Protein 5VAC (pdb70)

Secondary structure (DSSP, 8-state):
--B-----SSHHHHHHHHHHHHHHHHHTT-EE-SS-B-BTTTB-GGG--GGGBTT--PBPPHHHHHHHHHHHHHHHHT---SEEEEEETTTEEEEEESS-B-TTBEEEE--SEEEEGGG-TT---S-EEEEE-BSSGGG-EEEETTSEE-GGGG-EE--TTSTTGGGG--EEEEEEEETTEEEEEEEESS-B-TTPBPEE-TBSS---S--TT--/--EEB--SSS--

CATH classification: 2.170.270.10

Nearest PDB structures (foldseek):
  5vac-assembly1_A  TM=1.005E+00  e=1.574E-49  Ricinus communis
  5vbc-assembly2_B  TM=1.003E+00  e=9.661E-48  Ricinus communis
  5va6-assembly2_B  TM=1.002E+00  e=3.364E-47  Ricinus communis
  5vah-assembly1_A  TM=1.003E+00  e=1.040E-45  Ricinus communis
  6bp4-assembly2_A  TM=6.707E-01  e=9.337E-09  Schizosaccharomyces pombe 972h-

Organism: Ricinus communis (NCBI:txid3988)

Foldseek 3Di:
DEDAADFDPDLVQLVQQVVQFVVVCVVLQAAEDQAADEDPVFAHQVLFFQVQAVPGFAADDPVVVVSVVVNVVCVVVRRAHQKHFDQDPQQGTFIFGQAKGAANYWHGWWYAYKGQPVVCVPPPDQQKAWFGCGPPSRSGMIHDRSHYTGDVSRHAEFQPPDPCGVVLAFKEWGWHQDPRGITITIGGRHIHHHPRTHYYHRPPDHPPHHRNSPD/DDDDDDDPDDDD

B-factor: mean 39.79, std 12.06, range [19.92, 154.3]

Sequence (227 aa):
RLLPFVSSEDPAQRLKQMGTLASALTELQMEFSDDLTYSSGMAPRSANQARFEEGGMQVLTKEDIETLEQCRAMCKRGDCPPLLVVFDSREGFTVEADGQIKDMTFIAEYTGDVDYIRNREHDDCCDSMMMTLLLAKDPSSSLVICPDKRGNIARFISGINNHTLDGKKKQNCKCVRYSVNGECRVFLVATRDIAKGERLYYDYNGYEHEYPTQHFVAARKSAPATGGV

Structure (mmCIF, N/CA/C/O backbone):
data_5VAC
#
_entry.id   5VAC
#
_cell.length_a   74.548
_cell.length_b   81.353
_cell.length_c   88.503
_cell.angle_alpha   90.00
_cell.angle_beta   90.00
_cell.angle_gamma   90.00
#
_symmetry.space_group_name_H-M   'I 2 2 2'
#
loop_
_entity.id
_entity.type
_entity.pdbx_description
1 polymer 'Probable Histone-lysine N-methyltransferase ATXR5'
2 polymer 'Histone H3.2'
3 non-polymer S-ADENOSYL-L-HOMOCYSTEINE
4 non-polymer 'DIMETHYL SULFOXIDE'
5 water water
#
loop_
_atom_site.group_PDB
_atom_site.id
_atom_site.type_symbol
_atom_site.label_atom_id
_atom_site.label_alt_id
_atom_site.label_comp_id
_atom_site.label_asym_id
_atom_site.label_entity_id
_atom_site.label_seq_id
_atom_site.pdbx_PDB_ins_code
_atom_site.Cartn_x
_atom_site.Cartn_y
_atom_site.Cartn_z
_atom_site.occupancy
_atom_site.B_iso_or_equiv
_atom_site.auth_seq_id
_atom_site.auth_comp_id
_atom_site.auth_asym_id
_atom_site.auth_atom_id
_atom_site.pdbx_PDB_model_num
ATOM 1 N N . ARG A 1 15 ? -5.563 -9.218 -11.971 1.00 64.88 160 ARG A N 1
ATOM 2 C CA . ARG A 1 15 ? -6.676 -8.627 -11.236 1.00 65.98 160 ARG A CA 1
ATOM 3 C C . ARG A 1 15 ? -7.945 -8.568 -12.085 1.00 58.60 160 ARG A C 1
ATOM 4 O O . ARG A 1 15 ? -7.879 -8.296 -13.281 1.00 61.16 160 ARG A O 1
ATOM 12 N N . LEU A 1 16 ? -9.096 -8.820 -11.465 1.00 51.05 161 LEU A N 1
ATOM 13 C CA . LEU A 1 16 ? -10.378 -8.708 -12.160 1.00 41.90 161 LEU A CA 1
ATOM 14 C C . LEU A 1 16 ? -10.557 -7.332 -12.777 1.00 40.06 161 LEU A C 1
ATOM 15 O O . LEU A 1 16 ? -10.288 -6.315 -12.129 1.00 33.21 161 LEU A O 1
ATOM 20 N N . LEU A 1 17 ? -11.048 -7.304 -14.012 1.00 32.71 162 LEU A N 1
ATOM 21 C CA . LEU A 1 17 ? -11.422 -6.053 -14.659 1.00 31.71 162 LEU A CA 1
ATOM 22 C C . LEU A 1 17 ? -12.936 -5.992 -14.830 1.00 35.62 162 LEU A C 1
ATO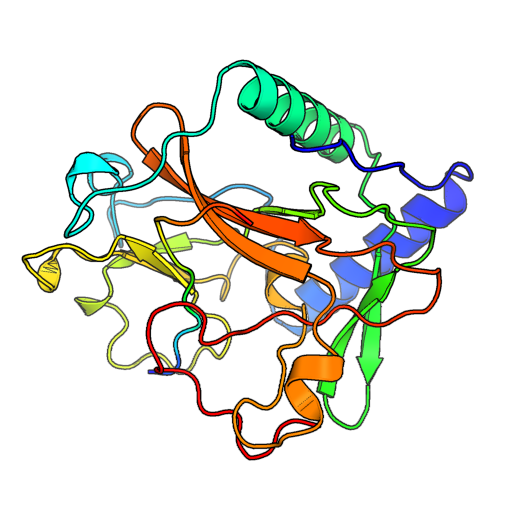M 23 O O . LEU A 1 17 ? -13.577 -6.999 -15.142 1.00 36.64 162 LEU A O 1
ATOM 28 N N . PRO A 1 18 ? -13.519 -4.806 -14.648 1.00 31.83 163 PRO A N 1
ATOM 29 C CA . PRO A 1 18 ? -14.962 -4.704 -14.876 1.00 32.92 163 PRO A CA 1
ATOM 30 C C . PRO A 1 18 ? -15.238 -4.767 -16.376 1.00 33.34 163 PRO A C 1
ATOM 31 O O . PRO A 1 18 ? -14.376 -4.396 -17.178 1.00 33.43 163 PRO A O 1
ATOM 35 N N . PHE A 1 19 ? -16.415 -5.250 -16.755 1.00 29.96 164 PHE A N 1
ATOM 36 C CA . PHE A 1 19 ? -16.771 -5.318 -18.168 1.00 28.09 164 PHE A CA 1
ATOM 37 C C . PHE A 1 19 ? -17.141 -3.922 -18.685 1.00 33.35 164 PHE A C 1
ATOM 38 O O . PHE A 1 19 ? -17.429 -3.026 -17.905 1.00 27.57 164 PHE A O 1
ATOM 46 N N . VAL A 1 20 ? -17.121 -3.749 -20.002 1.00 36.38 165 VAL A N 1
ATOM 47 C CA . VAL A 1 20 ? -17.514 -2.482 -20.629 1.00 31.89 165 VAL A CA 1
ATOM 48 C C . VAL A 1 20 ? -18.825 -2.701 -21.377 1.00 36.57 165 VAL A C 1
ATOM 49 O O . VAL A 1 20 ? -18.870 -3.419 -22.388 1.00 33.76 165 VAL A O 1
ATOM 53 N N . SER A 1 21 ? -19.901 -2.126 -20.856 1.00 26.90 166 SER A N 1
ATOM 54 C CA . SER A 1 21 ? -21.222 -2.294 -21.457 1.00 29.67 166 SER A CA 1
ATOM 55 C C . SER A 1 21 ? -21.275 -1.567 -22.793 1.00 36.57 166 SER A C 1
ATOM 56 O O . SER A 1 21 ? -20.569 -0.592 -22.997 1.00 34.45 166 SER A O 1
ATOM 59 N N . SER A 1 22 ? -22.123 -2.033 -23.697 1.00 36.64 167 SER A N 1
ATOM 60 C CA . SER A 1 22 ? -22.266 -1.386 -24.992 1.00 30.60 167 SER A CA 1
ATOM 61 C C . SER A 1 22 ? -22.748 0.043 -24.782 1.00 30.62 167 SER A C 1
ATOM 62 O O . SER A 1 22 ? -23.561 0.301 -23.893 1.00 27.04 167 SER A O 1
ATOM 65 N N . GLU A 1 23 ? -22.244 0.967 -25.594 1.00 34.00 168 GLU A N 1
ATOM 66 C CA . GLU A 1 23 ? -22.538 2.387 -25.410 1.00 37.40 168 GLU A CA 1
ATOM 67 C C . GLU A 1 23 ? -23.951 2.786 -25.846 1.00 36.99 168 GLU A C 1
ATOM 68 O O . GLU A 1 23 ? -24.589 3.631 -25.224 1.00 37.26 168 GLU A O 1
ATOM 74 N N . ASP A 1 24 ? -24.435 2.190 -26.925 1.00 33.62 169 ASP A N 1
ATOM 75 C CA . ASP A 1 24 ? -25.786 2.463 -27.394 1.00 33.69 169 ASP A CA 1
ATOM 76 C C . ASP A 1 24 ? -26.810 1.772 -26.479 1.00 33.90 169 ASP A C 1
ATOM 77 O O . ASP A 1 24 ? -26.785 0.549 -26.328 1.00 36.18 169 ASP A O 1
ATOM 82 N N . PRO A 1 25 ? -27.713 2.543 -25.855 1.00 35.68 170 PRO A N 1
ATOM 83 C CA . PRO A 1 25 ? -28.690 1.897 -24.959 1.00 35.89 170 PRO A CA 1
ATOM 84 C C . PRO A 1 25 ? -29.603 0.906 -25.676 1.00 37.52 170 PRO A C 1
ATOM 85 O O . PRO A 1 25 ? -30.047 -0.061 -25.063 1.00 40.28 170 PRO A O 1
ATOM 89 N N . ALA A 1 26 ? -29.884 1.145 -26.953 1.00 42.23 171 ALA A N 1
ATOM 90 C CA . ALA A 1 26 ? -30.697 0.222 -27.745 1.00 36.32 171 ALA A CA 1
ATOM 91 C C . ALA A 1 26 ? -30.041 -1.150 -27.833 1.00 42.59 171 ALA A C 1
ATOM 92 O O . ALA A 1 26 ? -30.719 -2.174 -27.898 1.00 42.32 171 ALA A O 1
ATOM 94 N N . GLN A 1 27 ? -28.715 -1.163 -27.851 1.00 33.78 172 GLN A N 1
ATOM 95 C CA . GLN A 1 27 ? -27.976 -2.412 -27.977 1.00 34.02 172 GLN A CA 1
ATOM 96 C C . GLN A 1 27 ? -28.048 -3.203 -26.666 1.00 35.57 172 GLN A C 1
ATOM 97 O O . GLN A 1 27 ? -28.236 -4.410 -26.674 1.00 36.35 172 GLN A O 1
ATOM 103 N N . ARG A 1 28 ? -27.904 -2.517 -25.540 1.00 29.57 173 ARG A N 1
ATOM 104 C CA . ARG A 1 28 ? -28.095 -3.157 -24.236 1.00 32.64 173 ARG A CA 1
ATOM 105 C C . ARG A 1 28 ? -29.508 -3.730 -24.108 1.00 35.50 173 ARG A C 1
ATOM 106 O O . ARG A 1 28 ? -29.701 -4.834 -23.595 1.00 33.90 173 ARG A O 1
ATOM 114 N N . LEU A 1 29 ? -30.498 -2.977 -24.578 1.00 35.78 174 LEU A N 1
ATOM 115 C CA . LEU A 1 29 ? -31.889 -3.444 -24.593 1.00 33.19 174 LEU A CA 1
ATOM 116 C C . LEU A 1 29 ? -32.025 -4.748 -25.372 1.00 35.27 174 LEU A C 1
ATOM 117 O O . LEU A 1 29 ? -32.610 -5.723 -24.886 1.00 37.63 174 LEU A O 1
ATOM 122 N N . LYS A 1 30 ? -31.491 -4.751 -26.585 1.00 33.26 175 LYS A N 1
ATOM 123 C CA . LYS A 1 30 ? -31.492 -5.944 -27.414 1.00 40.47 175 LYS A CA 1
ATOM 124 C C . LYS A 1 30 ? -30.876 -7.134 -26.671 1.00 41.60 175 LYS A C 1
ATOM 125 O O . LYS A 1 30 ? -31.457 -8.223 -26.642 1.00 36.56 175 LYS A O 1
ATOM 131 N N . GLN A 1 31 ? -29.709 -6.911 -26.065 1.00 37.32 176 GLN A N 1
ATOM 132 C CA . GLN A 1 31 ? -28.977 -7.967 -25.378 1.00 37.90 176 GLN A CA 1
ATOM 133 C C . GLN A 1 31 ? -29.809 -8.586 -24.268 1.00 39.07 176 GLN A C 1
ATOM 134 O O . GLN A 1 31 ? -29.956 -9.813 -24.192 1.00 33.77 176 GLN A O 1
ATOM 140 N N . MET A 1 32 ? -30.371 -7.734 -23.418 1.00 38.61 177 MET A N 1
ATOM 141 C CA . MET A 1 32 ? -31.208 -8.202 -22.31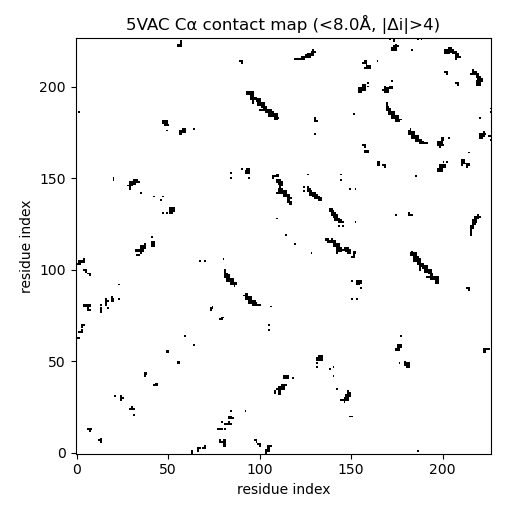7 1.00 36.55 177 MET A CA 1
ATOM 142 C C . MET A 1 32 ? -32.465 -8.907 -22.819 1.00 35.86 177 MET A C 1
ATOM 143 O O . MET A 1 32 ? -32.926 -9.875 -22.215 1.00 39.31 177 MET A O 1
ATOM 148 N N . GLY A 1 33 ? -33.004 -8.434 -23.935 1.00 34.62 178 GLY A N 1
ATOM 149 C CA . GLY A 1 33 ? -34.108 -9.109 -24.594 1.00 33.85 178 GLY A CA 1
ATOM 150 C C . GLY A 1 33 ? -33.797 -10.546 -25.007 1.00 34.42 178 GLY A C 1
ATOM 151 O O . GLY A 1 33 ? -34.618 -11.438 -24.821 1.00 36.25 178 GLY A O 1
ATOM 152 N N . THR A 1 34 ? -32.617 -10.784 -25.570 1.00 36.26 179 THR A N 1
ATOM 153 C CA . THR A 1 34 ? -32.248 -12.142 -25.949 1.00 30.94 179 THR A CA 1
ATOM 154 C C . THR A 1 34 ? -32.153 -13.065 -24.732 1.00 38.06 179 THR A C 1
ATOM 155 O O . THR A 1 34 ? -32.428 -14.274 -24.829 1.00 37.04 179 THR A O 1
ATOM 159 N N . LEU A 1 35 ? -31.775 -12.502 -23.587 1.00 30.90 180 LEU A N 1
ATOM 160 C CA . LEU A 1 35 ? -31.669 -13.302 -22.371 1.00 32.51 180 LEU A CA 1
ATOM 161 C C . LEU A 1 35 ? -33.054 -13.604 -21.817 1.00 42.45 180 LEU A C 1
ATOM 162 O O . LEU A 1 35 ? -33.350 -14.741 -21.414 1.00 39.58 180 LEU A O 1
ATOM 167 N N . ALA A 1 36 ? -33.901 -12.580 -21.801 1.00 39.42 181 ALA A N 1
ATOM 168 C CA . ALA A 1 36 ? -35.269 -12.723 -21.316 1.00 35.10 181 ALA A CA 1
ATOM 169 C C . ALA A 1 36 ? -36.040 -13.800 -22.097 1.00 37.91 181 ALA A C 1
ATOM 170 O O . ALA A 1 36 ? -36.824 -14.555 -21.520 1.00 36.96 181 ALA A O 1
ATOM 172 N N . SER A 1 37 ? -35.813 -13.869 -23.407 1.00 37.42 182 SER A N 1
ATOM 173 C CA . SER A 1 37 ? -36.524 -14.829 -24.241 1.00 45.72 182 SER A CA 1
ATOM 174 C C . SER A 1 37 ? -36.006 -16.255 -24.042 1.00 46.10 182 SER A C 1
ATOM 175 O O . SER A 1 37 ? -36.773 -17.212 -24.119 1.00 45.88 182 SER A O 1
ATOM 178 N N . ALA A 1 38 ? -34.705 -16.395 -23.796 1.00 37.52 183 ALA A N 1
ATOM 179 C CA . ALA A 1 38 ? -34.124 -17.702 -23.534 1.00 36.53 183 ALA A CA 1
ATOM 180 C C . ALA A 1 38 ? -34.593 -18.226 -22.181 1.00 38.19 183 ALA A C 1
ATOM 181 O O . ALA A 1 38 ? -34.946 -19.395 -22.045 1.00 40.21 183 ALA A O 1
ATOM 183 N N . LEU A 1 39 ? -34.598 -17.358 -21.175 1.00 36.36 184 LEU A N 1
ATOM 184 C CA . LEU A 1 39 ? -35.111 -17.739 -19.866 1.00 32.46 184 LEU A CA 1
ATOM 185 C C . LEU A 1 39 ? -36.548 -18.217 -19.999 1.00 39.59 184 LEU A C 1
ATOM 186 O O . LEU A 1 39 ? -36.927 -19.265 -19.474 1.00 41.89 184 LEU A O 1
ATOM 191 N N . THR A 1 40 ? -37.351 -17.427 -20.695 1.00 42.00 185 THR A N 1
ATOM 192 C CA . THR A 1 40 ? -38.748 -17.762 -20.941 1.00 43.14 185 THR A CA 1
ATOM 193 C C . THR A 1 40 ? -38.893 -19.144 -21.574 1.00 44.67 185 THR A C 1
ATOM 194 O O . THR A 1 40 ? -39.710 -19.954 -21.136 1.00 43.56 185 THR A O 1
ATOM 198 N N . GLU A 1 41 ? -38.086 -19.410 -22.596 1.00 44.94 186 GLU A N 1
ATOM 199 C CA . GLU A 1 41 ? -38.104 -20.703 -23.270 1.00 44.09 186 GLU A CA 1
ATOM 200 C C . GLU A 1 41 ? -37.798 -21.868 -22.317 1.00 50.48 186 GLU A C 1
ATOM 201 O O . GLU A 1 41 ? -38.303 -22.971 -22.504 1.00 52.10 186 GLU A O 1
ATOM 207 N N . LEU A 1 42 ? -36.975 -21.624 -21.301 1.00 41.05 187 LEU A N 1
ATOM 208 C CA . LEU A 1 42 ? -36.614 -22.679 -20.355 1.00 39.91 187 LEU A CA 1
ATOM 209 C C . LEU A 1 42 ? -37.467 -22.657 -19.085 1.00 41.84 187 LEU A C 1
ATOM 210 O O . LEU A 1 42 ? -37.145 -23.334 -18.108 1.00 48.17 187 LEU A O 1
ATOM 215 N N . GLN A 1 43 ? -38.542 -21.877 -19.095 1.00 40.22 188 GLN A N 1
ATOM 216 C CA . GLN A 1 43 ? -39.428 -21.766 -17.933 1.00 47.53 188 GLN A CA 1
ATOM 217 C C . GLN A 1 43 ? -38.726 -21.233 -16.678 1.00 42.24 188 GLN A C 1
ATOM 218 O O . GLN A 1 43 ? -39.047 -21.653 -15.563 1.00 42.04 188 GLN A O 1
ATOM 224 N N . MET A 1 44 ? -37.781 -20.310 -16.853 1.00 39.45 189 MET A N 1
ATOM 225 C CA . MET A 1 44 ? -37.024 -19.754 -15.728 1.00 37.66 189 MET A CA 1
ATOM 226 C C . MET A 1 44 ? -37.360 -18.286 -15.460 1.00 40.17 189 MET A C 1
ATOM 227 O O . MET A 1 44 ? -37.785 -17.563 -16.357 1.00 35.74 189 MET A O 1
ATOM 232 N N . GLU A 1 45 ? -37.143 -17.855 -14.221 1.00 36.01 190 GLU A N 1
ATOM 233 C CA . GLU A 1 45 ? -37.156 -16.439 -13.876 1.00 40.74 190 GLU A CA 1
ATOM 234 C C . GLU A 1 45 ? -35.719 -15.962 -13.833 1.00 40.26 190 GLU A C 1
ATOM 235 O O . GLU A 1 45 ? -34.806 -16.760 -13.617 1.00 32.63 190 GLU A O 1
ATOM 241 N N . PHE A 1 46 ? -35.522 -14.662 -14.032 1.00 38.09 191 PHE A N 1
ATOM 242 C CA . PHE A 1 46 ? -34.196 -14.061 -13.950 1.00 38.45 191 PHE A CA 1
ATOM 243 C C . PHE A 1 46 ? -33.769 -13.912 -12.504 1.00 40.62 191 PHE A C 1
ATOM 244 O O . PHE A 1 46 ? -34.539 -13.443 -11.673 1.00 37.94 191 PHE A O 1
ATOM 252 N N . SER A 1 47 ? -32.533 -14.299 -12.209 1.00 35.53 192 SER A N 1
ATOM 253 C CA . SER A 1 47 ? -31.986 -14.154 -10.866 1.00 35.13 192 SER A CA 1
ATOM 254 C C . SER A 1 47 ? -30.474 -13.939 -10.934 1.00 35.83 192 SER A C 1
ATOM 255 O O . SER A 1 47 ? -29.750 -14.802 -11.416 1.00 35.68 192 SER A O 1
ATOM 258 N N . ASP A 1 48 ? -29.996 -12.793 -10.451 1.00 28.36 193 ASP A N 1
ATOM 259 C CA . ASP A 1 48 ? -28.578 -12.470 -10.554 1.00 39.68 193 ASP A CA 1
ATOM 260 C C . ASP A 1 48 ? -27.886 -12.684 -9.205 1.00 34.48 193 ASP A C 1
ATOM 261 O O . ASP A 1 48 ? -26.839 -12.107 -8.943 1.00 39.03 193 ASP A O 1
ATOM 266 N N . ASP A 1 49 ? -28.467 -13.530 -8.359 1.00 32.09 194 ASP A N 1
ATOM 267 C CA . ASP A 1 49 ? -27.823 -13.915 -7.103 1.00 30.92 194 ASP A CA 1
ATOM 268 C C . ASP A 1 49 ? -28.088 -15.376 -6.764 1.00 30.50 194 ASP A C 1
ATOM 269 O O . ASP A 1 49 ? -29.060 -15.960 -7.237 1.00 30.25 194 ASP A O 1
ATOM 274 N N . LEU A 1 50 ? -27.215 -15.961 -5.946 1.00 27.52 195 LEU A N 1
ATOM 275 C CA . LEU A 1 50 ? -27.471 -17.286 -5.395 1.00 31.41 195 LEU A CA 1
ATOM 276 C C . LEU A 1 50 ? -28.683 -17.158 -4.495 1.00 34.72 195 LEU A C 1
ATOM 277 O O . LEU A 1 50 ? -28.800 -16.180 -3.768 1.00 32.70 195 LEU A O 1
ATOM 282 N N . THR A 1 51 ? -29.590 -18.125 -4.543 1.00 32.83 196 THR A N 1
ATOM 283 C CA . THR A 1 51 ? -30.765 -18.080 -3.678 1.00 39.53 196 THR A CA 1
ATOM 284 C C . THR A 1 51 ? -30.824 -19.304 -2.769 1.00 39.62 196 THR A C 1
ATOM 285 O O . THR A 1 51 ? -30.426 -20.403 -3.163 1.00 33.05 196 THR A O 1
ATOM 289 N N . TYR A 1 52 ? -31.324 -19.113 -1.550 1.00 37.00 197 TYR A N 1
ATOM 290 C CA . TYR A 1 52 ? -31.351 -20.201 -0.571 1.00 37.05 197 TYR A CA 1
ATOM 291 C C . TYR A 1 52 ? -32.766 -20.475 -0.066 1.00 37.77 197 TYR A C 1
ATOM 292 O O . TYR A 1 52 ? -33.642 -19.617 -0.163 1.00 46.17 197 TYR A O 1
ATOM 301 N N . SER A 1 53 ? -32.973 -21.667 0.482 1.00 39.60 198 SER A N 1
ATOM 302 C CA . SER A 1 53 ? -34.230 -22.024 1.136 1.00 52.89 198 SER A CA 1
ATOM 303 C C . SER A 1 53 ? -34.085 -23.206 2.083 1.00 58.90 198 SER A C 1
ATOM 304 O O . SER A 1 53 ? -33.255 -24.094 1.863 1.00 56.53 198 SER A O 1
ATOM 307 N N . SER A 1 54 ? -34.918 -23.220 3.125 1.00 59.02 199 SER A N 1
ATOM 308 C CA . SER A 1 54 ? -34.926 -24.304 4.107 1.00 57.04 199 SER A CA 1
ATOM 309 C C . SER A 1 54 ? -35.310 -25.645 3.487 1.00 54.13 199 SER A C 1
ATOM 310 O O . SER A 1 54 ? -34.947 -26.701 4.010 1.00 53.94 199 SER A O 1
ATOM 312 N N . GLY A 1 55 ? -36.051 -25.609 2.383 1.00 47.09 200 GLY A N 1
ATOM 313 C CA . GLY A 1 55 ? -36.446 -26.838 1.711 1.00 47.97 200 GLY A CA 1
ATOM 314 C C . GLY A 1 55 ? -35.279 -27.459 0.959 1.00 48.16 200 GLY A C 1
ATOM 315 O O . GLY A 1 55 ? -35.330 -28.614 0.539 1.00 53.39 200 GLY A O 1
ATOM 316 N N . MET A 1 56 ? -34.222 -26.674 0.785 1.00 40.90 201 MET A N 1
ATOM 317 C CA . MET A 1 56 ? -33.020 -27.134 0.102 1.00 42.29 201 MET A CA 1
ATOM 318 C C . MET A 1 56 ? -31.641 -27.093 0.744 1.00 39.33 201 MET A C 1
ATOM 319 O O . MET A 1 56 ? -31.061 -28.134 1.052 1.00 50.74 201 MET A O 1
ATOM 324 N N . ALA A 1 57 ? -31.116 -25.890 0.944 1.00 37.66 202 ALA A N 1
ATOM 325 C CA . ALA A 1 57 ? -29.819 -25.736 1.583 1.00 39.82 202 ALA A CA 1
ATOM 326 C C . ALA A 1 57 ? -29.928 -24.314 2.100 1.00 41.28 202 ALA A C 1
ATOM 327 O O . ALA A 1 57 ? -30.169 -23.389 1.328 1.00 40.79 202 ALA A O 1
ATOM 329 N N . PRO A 1 58 ? -29.759 -24.140 3.416 1.00 47.04 203 PRO A N 1
ATOM 330 C CA . PRO A 1 58 ? -29.749 -22.813 4.035 1.00 52.23 203 PRO A CA 1
ATOM 331 C C . PRO A 1 58 ? -28.441 -22.099 3.716 1.00 51.23 203 PRO A C 1
ATOM 332 O O . PRO A 1 58 ? -27.450 -22.757 3.374 1.00 43.35 203 PRO A O 1
ATOM 336 N N . ARG A 1 59 ? -28.435 -20.775 3.830 1.00 45.81 204 ARG A N 1
ATOM 337 C CA . ARG A 1 59 ? -27.251 -19.998 3.488 1.00 41.33 204 ARG A CA 1
ATOM 338 C C . ARG A 1 59 ? -26.095 -20.397 4.395 1.00 44.81 204 ARG A C 1
ATOM 339 O O . ARG A 1 59 ? -24.925 -20.290 4.020 1.00 36.51 204 ARG A O 1
ATOM 347 N N . SER A 1 60 ? -26.434 -20.884 5.584 1.00 42.43 205 SER A N 1
ATOM 348 C CA . SER A 1 60 ? -25.427 -21.209 6.587 1.00 45.65 205 SER A CA 1
ATOM 349 C C . SER A 1 60 ? -24.585 -22.412 6.175 1.00 49.74 205 SER A C 1
ATOM 350 O O . SER A 1 60 ? -23.460 -22.579 6.647 1.00 49.80 205 SER A O 1
ATOM 353 N N . ALA A 1 61 ? -25.129 -23.247 5.295 1.00 47.14 206 ALA A N 1
ATOM 354 C CA . ALA A 1 61 ? -24.379 -24.374 4.758 1.00 37.29 206 ALA A CA 1
ATOM 355 C C . ALA A 1 61 ? -23.263 -23.916 3.810 1.00 36.67 206 ALA A C 1
ATOM 356 O O . ALA A 1 61 ? -22.284 -24.640 3.595 1.00 40.27 206 ALA A O 1
ATOM 358 N N . ASN A 1 62 ? -23.411 -22.730 3.223 1.00 37.16 207 ASN A N 1
ATOM 359 C CA . ASN A 1 62 ? -22.395 -22.223 2.289 1.00 36.47 207 ASN A CA 1
ATOM 360 C C . ASN A 1 62 ? -21.234 -21.540 3.015 1.00 39.16 207 ASN A C 1
ATOM 361 O O . ASN A 1 62 ? -21.193 -20.308 3.122 1.00 37.70 207 ASN A O 1
ATOM 366 N N . GLN A 1 63 ? -20.302 -22.346 3.528 1.00 31.98 208 GLN A N 1
ATOM 367 C CA . GLN A 1 63 ? -19.125 -21.815 4.215 1.00 32.26 208 GLN A CA 1
ATOM 368 C C . GLN A 1 63 ? -17.861 -22.331 3.560 1.00 28.64 208 GLN A C 1
ATOM 369 O O . GLN A 1 63 ? -17.598 -23.530 3.553 1.00 36.46 208 GLN A O 1
ATOM 375 N N . ALA A 1 64 ? -17.077 -21.425 3.003 1.00 31.44 209 ALA A N 1
ATOM 376 C CA . ALA A 1 64 ? -15.901 -21.824 2.235 1.00 35.84 209 ALA A CA 1
ATOM 377 C C . ALA A 1 64 ? -14.913 -22.668 3.041 1.00 35.11 209 ALA A C 1
ATOM 378 O O . ALA A 1 64 ? -14.183 -23.472 2.471 1.00 33.71 209 ALA A O 1
ATOM 380 N N . ARG A 1 65 ? -14.894 -22.492 4.361 1.00 39.28 210 ARG A N 1
ATOM 381 C CA . ARG A 1 65 ? -14.005 -23.277 5.227 1.00 38.74 210 ARG A CA 1
ATOM 382 C C . ARG A 1 65 ? -14.313 -24.773 5.196 1.00 40.28 210 ARG A C 1
ATOM 383 O O . ARG A 1 65 ? -13.519 -25.599 5.656 1.00 39.64 210 ARG A O 1
ATOM 391 N N . PHE A 1 66 ? -15.472 -25.124 4.656 1.00 31.34 211 PHE A N 1
ATOM 392 C CA . PHE A 1 66 ? -15.830 -26.522 4.476 1.00 27.04 211 PHE A CA 1
ATOM 393 C C . PHE A 1 66 ? -15.211 -27.147 3.204 1.00 29.65 211 PHE A C 1
ATOM 394 O O . PHE A 1 66 ? -15.265 -28.362 3.022 1.00 33.65 211 PHE A O 1
ATOM 402 N N . GLU A 1 67 ? -14.636 -26.335 2.318 1.00 32.28 212 GLU A N 1
ATOM 403 C CA . GLU A 1 67 ? -14.079 -26.873 1.065 1.00 33.52 212 GLU A CA 1
ATOM 404 C C . GLU A 1 67 ? -12.862 -27.765 1.329 1.00 43.77 212 GLU A C 1
ATOM 405 O O . GLU A 1 67 ? -11.864 -27.303 1.893 1.00 40.73 212 GLU A O 1
ATOM 411 N N . GLU A 1 68 ? -12.929 -29.027 0.902 1.00 35.69 213 GLU A N 1
ATOM 412 C CA . GLU A 1 68 ? -11.806 -29.949 1.097 1.00 41.04 213 GLU A CA 1
ATOM 413 C C . GLU A 1 68 ? -10.532 -29.398 0.460 1.00 39.72 213 GLU A C 1
ATOM 414 O O . GLU A 1 68 ? -10.485 -29.149 -0.743 1.00 44.28 213 GLU A O 1
ATOM 416 N N . GLY A 1 69 ? -9.499 -29.201 1.266 1.00 41.14 214 GLY A N 1
ATOM 417 C CA . GLY A 1 69 ? -8.253 -28.656 0.753 1.00 48.05 214 GLY A CA 1
ATOM 418 C C . GLY A 1 69 ? -8.238 -27.140 0.583 1.00 56.27 214 GLY A C 1
ATOM 419 O O . GLY A 1 69 ? -7.319 -26.591 -0.034 1.00 54.34 214 GLY A O 1
ATOM 420 N N . GLY A 1 70 ? -9.251 -26.462 1.122 1.00 47.95 215 GLY A N 1
ATOM 421 C CA . GLY A 1 70 ? -9.269 -25.005 1.150 1.00 42.25 215 GLY A CA 1
ATOM 422 C C . GLY A 1 70 ? -9.741 -24.323 -0.128 1.00 40.59 215 GLY A C 1
ATOM 423 O O . GLY A 1 70 ? -9.819 -24.938 -1.199 1.00 41.21 215 GLY A O 1
ATOM 424 N N . MET A 1 71 ? -10.064 -23.040 -0.012 1.00 41.25 216 MET A N 1
ATOM 425 C CA . MET A 1 71 ? -10.527 -22.271 -1.157 1.00 34.12 216 MET A CA 1
ATOM 426 C C . MET A 1 71 ? -9.863 -20.900 -1.183 1.00 40.40 216 MET A C 1
ATOM 427 O O . MET A 1 71 ? -9.792 -20.213 -0.163 1.00 39.35 216 MET A O 1
ATOM 432 N N . GLN A 1 72 ? -9.362 -20.517 -2.354 1.00 39.36 217 GLN A N 1
ATOM 433 C CA . GLN A 1 72 ? -8.772 -19.197 -2.557 1.00 35.93 217 GLN A CA 1
ATOM 434 C C . GLN A 1 72 ? -9.737 -18.070 -2.172 1.00 32.12 217 GLN A C 1
ATOM 435 O O . GLN A 1 72 ? -10.937 -18.143 -2.433 1.00 30.85 217 GLN A O 1
ATOM 441 N N . VAL A 1 73 ? -9.193 -17.030 -1.554 1.00 31.47 218 VAL A N 1
ATOM 442 C CA . VAL A 1 73 ? -9.984 -15.905 -1.064 1.00 40.13 218 VAL A CA 1
ATOM 443 C C . VAL A 1 73 ? -9.955 -14.703 -2.022 1.00 42.52 218 VAL A C 1
ATOM 444 O O . VAL A 1 73 ? -8.884 -14.275 -2.460 1.00 35.57 218 VAL A O 1
ATOM 448 N N . LEU A 1 74 ? -11.131 -14.167 -2.357 1.00 38.24 219 LEU A N 1
ATOM 449 C CA . LEU A 1 74 ? -11.205 -12.973 -3.202 1.00 38.28 219 LEU A CA 1
ATOM 450 C C . LEU A 1 74 ? -10.735 -11.749 -2.417 1.00 40.56 219 LEU A C 1
ATOM 451 O O . LEU A 1 74 ? -11.214 -11.496 -1.310 1.00 38.22 219 LEU A O 1
ATOM 456 N N . THR A 1 75 ? -9.796 -11.005 -2.999 1.00 38.02 220 THR A N 1
ATOM 457 C CA . THR A 1 75 ? -9.162 -9.861 -2.344 1.00 45.48 220 THR A CA 1
ATOM 458 C C . THR A 1 75 ? -10.042 -8.612 -2.330 1.00 43.66 220 THR A C 1
ATOM 459 O O . THR A 1 75 ? -10.872 -8.416 -3.217 1.00 44.24 220 THR A O 1
ATOM 463 N N . LYS A 1 76 ? -9.837 -7.759 -1.329 1.00 37.53 221 LYS A N 1
ATOM 464 C CA . LYS A 1 76 ? -10.615 -6.528 -1.185 1.00 37.74 221 LYS A CA 1
ATOM 465 C C . LYS A 1 76 ? -10.795 -5.812 -2.520 1.00 39.42 221 LYS A C 1
ATOM 466 O O . LYS A 1 76 ? -11.893 -5.378 -2.856 1.00 45.82 221 LYS A O 1
ATOM 468 N N . GLU A 1 77 ? -9.710 -5.694 -3.279 1.00 43.10 222 GLU A N 1
ATOM 469 C CA . GLU A 1 77 ? -9.739 -4.975 -4.548 1.00 43.85 222 GLU A CA 1
ATOM 470 C C . GLU A 1 77 ? -10.670 -5.647 -5.562 1.00 46.31 222 GLU A C 1
ATOM 471 O O . GLU A 1 77 ? -11.449 -4.970 -6.249 1.00 41.87 222 GLU A O 1
ATOM 477 N N . ASP A 1 78 ? -10.587 -6.976 -5.655 1.00 37.07 223 ASP A N 1
ATOM 478 C CA . ASP A 1 78 ? -11.427 -7.722 -6.590 1.00 34.55 223 ASP A CA 1
ATOM 479 C C . ASP A 1 78 ? -12.867 -7.771 -6.094 1.00 35.40 223 ASP A C 1
ATOM 480 O O . ASP A 1 78 ? -13.807 -7.910 -6.878 1.00 40.07 223 ASP A O 1
ATOM 485 N N . ILE A 1 79 ? -13.044 -7.656 -4.787 1.00 32.15 224 ILE A N 1
ATOM 486 C CA . ILE A 1 79 ? -14.388 -7.574 -4.242 1.00 32.00 224 ILE A CA 1
ATOM 487 C C . ILE A 1 79 ? -15.024 -6.252 -4.681 1.00 35.88 224 ILE A C 1
ATOM 488 O O . ILE A 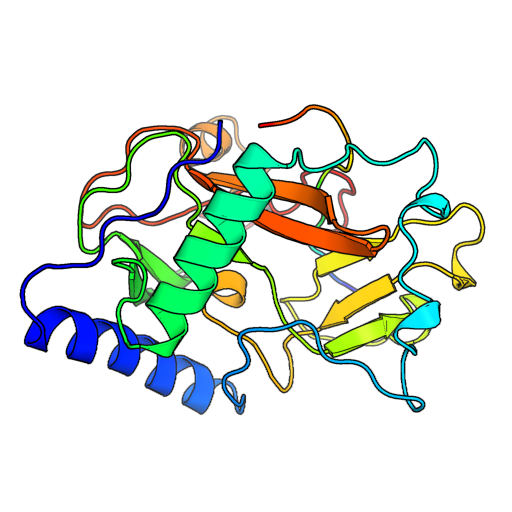1 79 ? -16.180 -6.226 -5.115 1.00 34.87 224 ILE A O 1
ATOM 493 N N . GLU A 1 80 ? -14.267 -5.161 -4.580 1.00 38.14 225 GLU A N 1
ATOM 494 C CA . GLU A 1 80 ? -14.738 -3.869 -5.082 1.00 36.73 225 GLU A CA 1
ATOM 495 C C . GLU A 1 80 ? -15.145 -3.958 -6.557 1.00 37.94 225 GLU A C 1
ATOM 496 O O . GLU A 1 80 ? -16.176 -3.427 -6.956 1.00 37.11 225 GLU A O 1
ATOM 502 N N . THR A 1 81 ? -14.346 -4.647 -7.365 1.00 34.89 226 THR A N 1
ATOM 503 C CA . THR A 1 81 ? -14.660 -4.771 -8.783 1.00 35.40 226 THR A CA 1
ATOM 504 C C . THR A 1 81 ? -15.941 -5.589 -8.977 1.00 40.81 226 THR A C 1
ATOM 505 O O . THR A 1 81 ? -16.795 -5.243 -9.804 1.00 38.50 226 THR A O 1
ATOM 509 N N . LEU A 1 82 ? -16.069 -6.676 -8.219 1.00 33.75 227 LEU A N 1
ATOM 510 C CA . LEU A 1 82 ? -17.274 -7.499 -8.274 1.00 35.17 227 LEU A CA 1
ATOM 511 C C . LEU A 1 82 ? -18.525 -6.666 -7.945 1.00 37.83 227 LEU A C 1
ATOM 512 O O . LEU A 1 82 ? -19.557 -6.777 -8.610 1.00 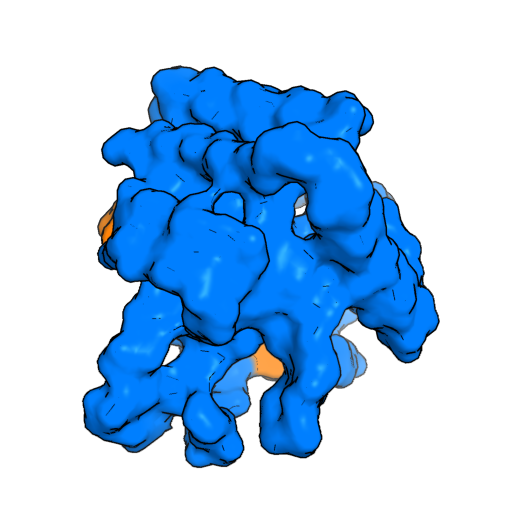38.47 227 LEU A O 1
ATOM 517 N N . GLU A 1 83 ? -18.425 -5.816 -6.931 1.00 39.34 228 GLU A N 1
ATOM 518 C CA . GLU A 1 83 ? -19.553 -4.970 -6.544 1.00 45.63 228 GLU A CA 1
ATOM 519 C C . GLU A 1 83 ? -19.880 -3.869 -7.568 1.00 42.17 228 GLU A C 1
ATOM 520 O O . GLU A 1 83 ? -21.056 -3.573 -7.804 1.00 36.04 228 GLU A O 1
ATOM 526 N N . GLN A 1 84 ? -18.850 -3.280 -8.177 1.00 34.32 229 GLN A N 1
ATOM 527 C CA . GLN A 1 84 ? -19.047 -2.384 -9.318 1.00 36.46 229 GLN A CA 1
ATOM 528 C C . GLN A 1 84 ? -19.867 -3.063 -10.415 1.00 40.77 229 GLN A C 1
ATOM 529 O O . GLN A 1 84 ? -20.830 -2.487 -10.923 1.00 34.37 229 GLN A O 1
ATOM 535 N N . CYS A 1 85 ? -19.481 -4.287 -10.782 1.00 34.83 230 CYS A N 1
ATOM 536 C CA . CYS A 1 85 ? -20.170 -5.016 -11.850 1.00 29.35 230 CYS A CA 1
ATOM 537 C C . CYS A 1 85 ? -21.619 -5.338 -11.495 1.00 33.18 230 CYS A C 1
ATOM 538 O O . CYS A 1 85 ? -22.515 -5.198 -12.332 1.00 30.12 230 CYS A O 1
ATOM 541 N N . ARG A 1 86 ? -21.840 -5.778 -10.257 1.00 37.17 231 ARG A N 1
ATOM 542 C CA . ARG A 1 86 ? -23.186 -6.037 -9.735 1.00 37.90 231 ARG A CA 1
ATOM 543 C C . ARG A 1 86 ? -24.082 -4.798 -9.775 1.00 40.43 231 ARG A C 1
ATOM 544 O O . ARG A 1 86 ? -25.258 -4.877 -10.131 1.00 43.18 231 ARG A O 1
ATOM 552 N N . ALA A 1 87 ? -23.519 -3.654 -9.407 1.00 35.16 232 ALA A N 1
ATOM 553 C CA . ALA A 1 87 ? -24.256 -2.395 -9.440 1.00 38.32 232 ALA A CA 1
ATOM 554 C C . ALA A 1 87 ? -24.556 -1.967 -10.878 1.00 44.26 232 ALA A C 1
ATOM 555 O O . ALA A 1 87 ? -25.635 -1.458 -11.173 1.00 45.49 232 ALA A O 1
ATOM 557 N N . MET A 1 88 ? -23.598 -2.176 -11.776 1.00 40.34 233 MET A N 1
ATOM 558 C CA . MET A 1 88 ? -23.826 -1.871 -13.181 1.00 33.67 233 MET A CA 1
ATOM 559 C C . MET A 1 88 ? -24.996 -2.683 -13.738 1.00 40.02 233 MET A C 1
ATOM 560 O O . MET A 1 88 ? -25.867 -2.138 -14.423 1.00 36.34 233 MET A O 1
ATOM 565 N N . CYS A 1 89 ? -25.020 -3.981 -13.434 1.00 40.30 234 CYS A N 1
ATOM 566 C CA . CYS A 1 89 ? -26.078 -4.859 -13.924 1.00 36.68 234 CYS A CA 1
ATOM 567 C C . CYS A 1 89 ? -27.449 -4.417 -13.454 1.00 38.50 234 CYS A C 1
ATOM 568 O O . CYS A 1 89 ? -28.427 -4.496 -14.201 1.00 40.33 234 CYS A O 1
ATOM 571 N N . LYS A 1 90 ? -27.515 -3.956 -12.211 1.00 35.87 235 LYS A N 1
ATOM 572 C CA . LYS A 1 90 ? -28.785 -3.544 -11.626 1.00 45.46 235 LYS A CA 1
ATOM 573 C C . LYS A 1 90 ? -29.316 -2.238 -12.224 1.00 50.56 235 LYS A C 1
ATOM 574 O O . LYS A 1 90 ? -30.527 -2.049 -12.315 1.00 56.61 235 LYS A O 1
ATOM 576 N N . ARG A 1 91 ? -28.422 -1.339 -12.633 1.00 44.42 236 ARG A N 1
ATOM 577 C CA . ARG A 1 91 ? -28.864 -0.082 -13.245 1.00 45.59 236 ARG A CA 1
ATOM 578 C C . ARG A 1 91 ? -29.078 -0.220 -14.758 1.00 40.89 236 ARG A C 1
ATOM 579 O O . ARG A 1 91 ? -29.504 0.720 -15.419 1.00 47.91 236 ARG A O 1
ATOM 587 N N . GLY A 1 92 ? -28.797 -1.398 -15.303 1.00 48.02 237 GLY A N 1
ATOM 588 C CA . GLY A 1 92 ? -29.086 -1.666 -16.701 1.00 45.64 237 GLY A CA 1
ATOM 589 C C . GLY A 1 92 ? -27.878 -1.747 -17.611 1.00 43.33 237 GLY A C 1
ATOM 590 O O . GLY A 1 92 ? -28.024 -1.947 -18.818 1.00 43.95 237 GLY A O 1
ATOM 591 N N . ASP A 1 93 ? -26.687 -1.575 -17.042 1.00 34.12 238 ASP A N 1
ATOM 592 C CA . ASP A 1 93 ? -25.442 -1.830 -17.769 1.00 31.75 238 ASP A CA 1
ATOM 593 C C . ASP A 1 93 ? -25.012 -3.291 -17.631 1.00 38.95 238 ASP A C 1
ATOM 594 O O . ASP A 1 93 ? -24.239 -3.636 -16.737 1.00 38.05 238 ASP A O 1
ATOM 599 N N . CYS A 1 94 ? -25.497 -4.128 -18.537 1.00 34.49 239 CYS A N 1
ATOM 600 C CA . CYS A 1 94 ? -25.160 -5.544 -18.555 1.00 32.57 239 CYS A CA 1
ATOM 601 C C . CYS A 1 94 ? -23.856 -5.744 -19.320 1.00 33.76 239 CYS A C 1
ATOM 602 O O . CYS A 1 94 ? -23.421 -4.854 -20.045 1.00 34.59 239 CYS A O 1
ATOM 605 N N . PRO A 1 95 ? -23.200 -6.899 -19.145 1.00 32.47 240 PRO A N 1
ATOM 606 C CA . PRO A 1 95 ? -22.034 -7.122 -20.002 1.00 27.84 240 PRO A CA 1
ATOM 607 C C . PRO A 1 95 ? -22.509 -7.295 -21.442 1.00 32.68 240 PRO A C 1
ATOM 608 O O . PRO A 1 95 ? -23.660 -7.690 -21.653 1.00 31.32 240 PRO A O 1
ATOM 612 N N . PRO A 1 96 ? -21.641 -7.001 -22.422 1.00 34.75 241 PRO A N 1
ATOM 613 C CA . PRO A 1 96 ? -22.061 -7.020 -23.826 1.00 32.17 241 PRO A CA 1
ATOM 614 C C . PRO A 1 96 ? -22.101 -8.446 -24.365 1.00 31.06 241 PRO A C 1
ATOM 615 O O . PRO A 1 96 ? -21.145 -8.923 -24.983 1.00 28.91 241 PRO A O 1
ATOM 619 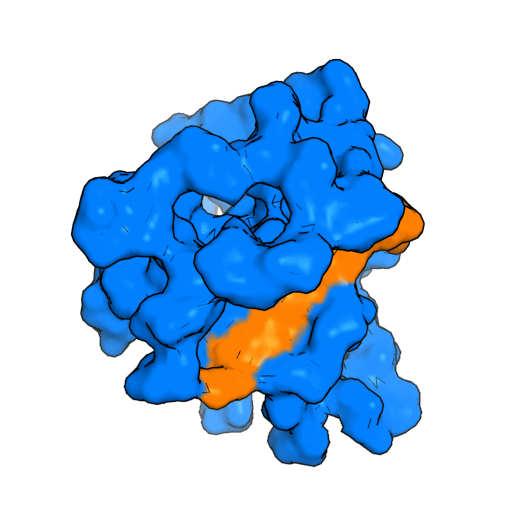N N . LEU A 1 97 ? -23.230 -9.111 -24.136 1.00 28.80 242 LEU A N 1
ATOM 620 C CA . LEU A 1 97 ? -23.380 -10.536 -24.434 1.00 27.39 242 LEU A CA 1
ATOM 621 C C . LEU A 1 97 ? -24.736 -10.802 -25.059 1.00 34.67 242 LEU A C 1
ATOM 622 O O . LEU A 1 97 ? -25.741 -10.254 -24.611 1.00 32.53 242 LEU A O 1
ATOM 627 N N . LEU A 1 98 ? -24.766 -11.664 -26.071 1.00 26.79 243 LEU A N 1
ATOM 628 C CA . LEU A 1 98 ? -26.004 -12.013 -26.749 1.00 30.76 243 LEU A CA 1
ATOM 629 C C . LEU A 1 98 ? -26.261 -13.514 -26.598 1.00 34.94 243 LEU A C 1
ATOM 630 O O . LEU A 1 98 ? -25.368 -14.314 -26.863 1.00 34.29 243 LEU A O 1
ATOM 635 N N . VAL A 1 99 ? -27.465 -13.894 -26.168 1.00 30.86 244 VAL A N 1
ATOM 636 C CA . VAL A 1 99 ? -27.886 -15.298 -26.212 1.00 35.25 244 VAL A CA 1
ATOM 637 C C . VAL A 1 99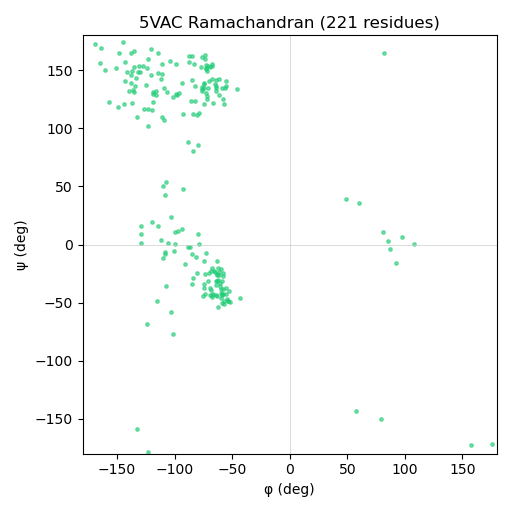 ? -28.474 -15.608 -27.586 1.00 37.77 244 VAL A C 1
ATOM 638 O O . VAL A 1 99 ? -29.414 -14.950 -28.031 1.00 36.72 244 VAL A O 1
ATOM 642 N N . VAL A 1 100 ? -27.918 -16.613 -28.256 1.00 36.23 245 VAL A N 1
ATOM 643 C CA . VAL A 1 100 ? -28.289 -16.916 -29.638 1.00 31.28 245 VAL A CA 1
ATOM 644 C C . VAL A 1 100 ? -28.491 -18.417 -29.774 1.00 43.28 245 VAL A C 1
ATOM 645 O O . VAL A 1 100 ? -27.710 -19.198 -29.231 1.00 39.94 245 VAL A O 1
ATOM 649 N N . PHE A 1 101 ? -29.552 -18.827 -30.466 1.00 44.26 246 PHE A N 1
ATOM 650 C CA . PHE A 1 101 ? -29.771 -20.250 -30.699 1.00 40.72 246 PHE A CA 1
ATOM 651 C C . PHE A 1 101 ? -28.839 -20.756 -31.780 1.00 43.97 246 PHE A C 1
ATOM 652 O O . PHE A 1 101 ? -28.652 -20.112 -32.806 1.00 48.53 246 PHE A O 1
ATOM 660 N N . ASP A 1 102 ? -28.242 -21.915 -31.538 1.00 48.12 247 ASP A N 1
ATOM 661 C CA . ASP A 1 102 ? -27.392 -22.552 -32.528 1.00 41.24 247 ASP A CA 1
ATOM 662 C C . ASP A 1 102 ? -27.932 -23.952 -32.738 1.00 42.24 247 ASP A C 1
ATOM 663 O O . ASP A 1 102 ? -28.296 -24.619 -31.771 1.00 46.16 247 ASP A O 1
ATOM 668 N N . SER A 1 103 ? -28.006 -24.392 -33.993 1.00 46.52 248 SER A N 1
ATOM 669 C CA . SER A 1 103 ? -28.599 -25.694 -34.300 1.00 52.24 248 SER A CA 1
ATOM 670 C C . SER A 1 103 ? -27.853 -26.848 -33.628 1.00 56.64 248 SER A C 1
ATOM 671 O O . SER A 1 103 ? -28.468 -27.822 -33.192 1.00 61.79 248 SER A O 1
ATOM 674 N N . ARG A 1 104 ? -26.532 -26.725 -33.537 1.00 47.83 249 ARG A N 1
ATOM 675 C CA . ARG A 1 104 ? -25.694 -27.769 -32.954 1.00 50.18 249 ARG A CA 1
ATOM 676 C C . ARG A 1 104 ? -25.577 -27.695 -31.426 1.00 48.22 249 ARG A C 1
ATOM 677 O O . ARG A 1 104 ? -25.489 -28.723 -30.762 1.00 41.87 249 ARG A O 1
ATOM 685 N N . GLU A 1 105 ? -25.580 -26.488 -30.860 1.00 45.30 250 GLU A N 1
ATOM 686 C CA . GLU A 1 105 ? -25.312 -26.343 -29.427 1.00 41.26 250 GLU A CA 1
ATOM 687 C C . GLU A 1 105 ? -26.530 -25.972 -28.577 1.00 37.91 250 GLU A C 1
ATOM 688 O O . GLU A 1 105 ? -26.460 -26.003 -27.349 1.00 37.77 250 GLU A O 1
ATOM 694 N N . GLY A 1 106 ? -27.649 -25.650 -29.214 1.00 34.37 251 GLY A N 1
ATOM 695 C CA . GLY A 1 106 ? -28.768 -25.068 -28.488 1.00 35.89 251 GLY A CA 1
ATOM 696 C C . GLY A 1 106 ? -28.511 -23.575 -28.241 1.00 33.80 251 GLY A C 1
ATOM 697 O O . GLY A 1 106 ? -27.841 -22.916 -29.035 1.00 36.54 251 GLY A O 1
ATOM 698 N N . PHE A 1 107 ? -29.045 -23.034 -27.148 1.00 31.38 252 PHE A N 1
ATOM 699 C CA . PHE A 1 107 ? -28.734 -21.668 -26.773 1.00 32.56 252 PHE A CA 1
ATOM 700 C C . PHE A 1 107 ? -27.243 -21.567 -26.454 1.00 37.60 252 PHE A C 1
ATOM 701 O O . PHE A 1 107 ? -26.686 -22.427 -25.775 1.00 38.00 252 PHE A O 1
ATOM 709 N N . THR A 1 108 ? -26.601 -20.526 -26.968 1.00 27.48 253 THR A N 1
ATOM 710 C CA . THR A 1 108 ? -25.187 -20.273 -26.729 1.00 24.65 253 THR A CA 1
ATOM 711 C C . THR A 1 108 ? -25.034 -18.777 -26.410 1.00 30.30 253 THR A C 1
ATOM 712 O O . THR A 1 108 ? -25.957 -17.989 -26.631 1.00 35.31 253 THR A O 1
ATOM 716 N N . VAL A 1 109 ? -23.872 -18.388 -25.900 1.00 33.50 254 VAL A N 1
ATOM 717 C CA . VAL A 1 109 ? -23.608 -16.980 -25.586 1.00 26.54 254 VAL A CA 1
ATOM 718 C C . VAL A 1 109 ? -22.431 -16.459 -26.404 1.00 26.42 254 VAL A C 1
ATOM 719 O O . VAL A 1 109 ? -21.386 -17.113 -26.485 1.00 29.36 254 VAL A O 1
ATOM 723 N N . GLU A 1 110 ? -22.607 -15.298 -27.037 1.00 31.06 255 GLU A N 1
ATOM 724 C CA . GLU A 1 110 ? -21.531 -14.695 -27.812 1.00 37.07 255 GLU A CA 1
ATOM 725 C C . GLU A 1 110 ? -21.304 -13.226 -27.451 1.00 39.92 255 GLU A C 1
ATOM 726 O O . GLU A 1 110 ? -22.238 -12.504 -27.068 1.00 32.96 255 GLU A O 1
ATOM 732 N N . ALA A 1 111 ? -20.052 -12.792 -27.557 1.00 35.47 256 ALA A N 1
ATOM 733 C CA . ALA A 1 111 ? -19.722 -11.399 -27.275 1.00 32.99 256 ALA A CA 1
ATOM 734 C C . ALA A 1 111 ? -20.418 -10.476 -28.281 1.00 34.61 256 ALA A C 1
ATOM 735 O O . ALA A 1 111 ? -20.445 -10.762 -29.477 1.00 35.24 256 ALA A O 1
ATOM 737 N N . ASP A 1 112 ? -20.992 -9.381 -27.794 1.00 36.95 257 ASP A N 1
ATOM 738 C CA . ASP A 1 112 ? -21.609 -8.397 -28.673 1.00 39.96 257 ASP A CA 1
ATOM 739 C C . ASP A 1 112 ? -20.840 -7.077 -28.592 1.00 38.14 257 ASP A C 1
ATOM 740 O O . ASP A 1 112 ? -21.330 -6.043 -29.012 1.00 38.95 257 ASP A O 1
ATOM 745 N N . GLY A 1 113 ? -19.628 -7.150 -28.048 1.00 32.14 258 GLY A N 1
ATOM 746 C CA . GLY A 1 113 ? -18.686 -6.046 -27.996 1.00 37.71 258 GLY A CA 1
ATOM 747 C C . GLY A 1 113 ? -17.372 -6.666 -27.545 1.00 44.32 258 GLY A C 1
ATOM 748 O O . GLY A 1 113 ? -17.343 -7.853 -27.201 1.00 35.73 258 GLY A O 1
ATOM 749 N N . GLN A 1 114 ? -16.286 -5.898 -27.550 1.00 40.21 259 GLN A N 1
ATOM 750 C CA . GLN A 1 114 ? -15.005 -6.416 -27.069 1.00 41.64 259 GLN A CA 1
ATOM 751 C C . GLN A 1 114 ? -15.049 -6.757 -25.574 1.00 41.05 259 GLN A C 1
ATOM 752 O O . GLN A 1 114 ? -15.683 -6.052 -24.782 1.00 37.35 259 GLN A O 1
ATOM 754 N N . ILE A 1 115 ? -14.386 -7.853 -25.202 1.00 38.97 260 ILE A N 1
ATOM 755 C CA . ILE A 1 115 ? -14.212 -8.237 -23.797 1.00 31.33 260 ILE A CA 1
ATOM 756 C C . ILE A 1 115 ? -12.749 -8.595 -23.538 1.00 32.32 260 ILE A C 1
ATOM 757 O O . ILE A 1 115 ? -12.277 -9.632 -23.989 1.00 37.64 260 ILE A O 1
ATOM 762 N N . LYS A 1 116 ? -12.040 -7.752 -22.797 1.00 33.31 261 LYS A N 1
ATOM 763 C CA . LYS A 1 116 ? -10.602 -7.943 -22.583 1.00 35.80 261 LYS A CA 1
ATOM 764 C C . LYS A 1 116 ? -10.281 -9.126 -21.665 1.00 33.59 261 LYS A C 1
ATOM 765 O O . LYS A 1 116 ? -11.088 -9.511 -20.827 1.00 29.92 261 LYS A O 1
ATOM 771 N N . ASP A 1 117 ? -9.095 -9.694 -21.849 1.00 34.67 262 ASP A N 1
ATOM 772 C CA . ASP A 1 117 ? -8.533 -10.670 -20.935 1.00 37.26 262 ASP A CA 1
ATOM 773 C C . ASP A 1 117 ? -8.709 -10.181 -19.501 1.00 36.19 262 ASP A C 1
ATOM 774 O O . ASP A 1 117 ? -8.444 -9.024 -19.225 1.00 37.55 262 ASP A O 1
ATOM 779 N N . MET A 1 118 ? -9.165 -11.063 -18.609 1.00 31.88 263 MET A N 1
ATOM 780 C CA . MET A 1 118 ? -9.271 -10.778 -17.168 1.00 33.77 263 MET A CA 1
ATOM 781 C C . MET A 1 118 ? -10.561 -10.070 -16.760 1.00 29.76 263 MET A C 1
ATOM 782 O O . MET A 1 118 ? -10.761 -9.746 -15.592 1.00 33.66 263 MET A O 1
ATOM 787 N N . THR A 1 119 ? -11.450 -9.860 -17.715 1.00 32.24 264 THR A N 1
ATOM 788 C CA . THR A 1 119 ? -12.726 -9.205 -17.442 1.00 25.44 264 THR A CA 1
ATOM 789 C C . THR A 1 119 ? -13.721 -10.133 -16.737 1.00 32.07 264 THR A C 1
ATOM 790 O O . THR A 1 119 ? -13.898 -11.284 -17.133 1.00 27.53 264 THR A O 1
ATOM 794 N N . PHE A 1 120 ? -14.344 -9.638 -15.672 1.00 29.08 265 PHE A N 1
ATOM 795 C CA . PHE A 1 120 ? -15.458 -10.326 -15.037 1.00 28.20 265 PHE A CA 1
ATOM 796 C C . PHE A 1 120 ? -16.593 -10.450 -16.044 1.00 30.06 265 PHE A C 1
ATOM 797 O O . PHE A 1 120 ? -16.995 -9.464 -16.649 1.00 28.94 265 PHE A O 1
ATOM 805 N N . ILE A 1 121 ? -17.117 -11.657 -16.227 1.00 26.17 266 ILE A N 1
ATOM 806 C CA . ILE A 1 121 ? -18.209 -11.863 -17.183 1.00 27.19 266 ILE A CA 1
ATOM 807 C C . ILE A 1 121 ? -19.547 -11.997 -16.466 1.00 28.80 266 ILE A C 1
ATOM 808 O O . ILE A 1 121 ? -20.468 -11.199 -16.694 1.00 28.69 266 ILE A O 1
ATOM 813 N N . ALA A 1 122 ? -19.634 -12.977 -15.567 1.00 27.88 267 ALA A N 1
ATOM 814 C CA . ALA A 1 122 ? -20.847 -13.203 -14.790 1.00 25.97 267 ALA A CA 1
ATOM 815 C C . ALA A 1 122 ? -20.590 -14.115 -13.596 1.00 25.51 267 ALA A C 1
ATOM 816 O O . ALA A 1 122 ? -19.660 -14.920 -13.615 1.00 26.11 267 ALA A O 1
ATOM 818 N N . GLU A 1 123 ? -21.446 -14.005 -12.579 1.00 26.34 268 GLU A N 1
ATOM 819 C CA . GLU A 1 123 ? -21.522 -15.008 -11.518 1.00 23.99 268 GLU A CA 1
ATOM 820 C C . GLU A 1 123 ? -22.459 -16.159 -11.973 1.00 30.82 268 GLU A C 1
ATOM 821 O O . GLU A 1 123 ? -23.483 -15.920 -12.643 1.00 25.39 268 GLU A O 1
ATOM 827 N N . TYR A 1 124 ? -22.116 -17.406 -11.636 1.00 27.50 269 TYR A N 1
ATOM 828 C CA . TYR A 1 124 ? -23.028 -18.515 -11.929 1.00 21.28 269 TYR A CA 1
ATOM 829 C C . TYR A 1 124 ? -24.096 -18.546 -10.837 1.00 23.98 269 TYR A C 1
ATOM 830 O O . TYR A 1 124 ? -23.794 -18.845 -9.680 1.00 25.53 269 TYR A O 1
ATOM 839 N N . THR A 1 125 ? -25.340 -18.224 -11.187 1.00 21.67 270 THR A N 1
ATOM 840 C CA . THR A 1 125 ? -26.394 -18.134 -10.173 1.00 25.45 270 THR A CA 1
ATOM 841 C C . THR A 1 125 ? -27.492 -19.181 -10.339 1.00 27.72 270 THR A C 1
ATOM 842 O O . THR A 1 125 ? -27.615 -19.817 -11.394 1.00 26.91 270 THR A O 1
ATOM 846 N N . GLY A 1 126 ? -28.286 -19.347 -9.279 1.00 27.99 271 GLY A N 1
ATOM 847 C CA . GLY A 1 126 ? -29.403 -20.283 -9.245 1.00 26.57 271 GLY A CA 1
ATOM 848 C C . GLY A 1 126 ? -29.727 -20.634 -7.791 1.00 34.64 271 GLY A C 1
ATOM 849 O O . GLY A 1 126 ? -29.166 -20.042 -6.874 1.00 30.33 271 GLY A O 1
ATOM 850 N N . ASP A 1 127 ? -30.621 -21.594 -7.571 1.00 37.97 272 ASP A N 1
ATOM 851 C CA . ASP A 1 127 ? -30.908 -22.076 -6.216 1.00 37.33 272 ASP A CA 1
ATOM 852 C C . ASP A 1 127 ? -29.761 -22.951 -5.742 1.00 37.22 272 ASP A C 1
ATOM 853 O O . ASP A 1 127 ? -29.299 -23.819 -6.484 1.00 31.42 272 ASP A O 1
ATOM 858 N N . VAL A 1 128 ? -29.299 -22.752 -4.511 1.00 31.84 273 VAL A N 1
ATOM 859 C CA . VAL A 1 128 ? -28.301 -23.675 -3.981 1.00 33.40 273 VAL A CA 1
ATOM 860 C C . VAL A 1 128 ? -28.926 -24.825 -3.180 1.00 33.67 273 VAL A C 1
ATOM 861 O O . VAL A 1 128 ? -29.893 -24.651 -2.436 1.00 33.01 273 VAL A O 1
ATOM 865 N N . ASP A 1 129 ? -28.390 -26.018 -3.381 1.00 25.94 274 ASP A N 1
ATOM 866 C CA . ASP A 1 129 ? -28.968 -27.218 -2.779 1.00 32.61 274 ASP A CA 1
ATOM 867 C C . ASP A 1 129 ? -27.851 -28.195 -2.494 1.00 30.54 274 ASP A C 1
ATOM 868 O O . ASP A 1 129 ? -26.730 -28.039 -3.000 1.00 29.91 274 ASP A O 1
ATOM 873 N N . TYR A 1 130 ? -28.149 -29.189 -1.667 1.00 31.59 275 TYR A N 1
ATOM 874 C CA . TYR A 1 130 ? -27.189 -30.229 -1.352 1.00 32.88 275 TYR A CA 1
ATOM 875 C C . TYR A 1 130 ? -27.087 -31.151 -2.533 1.00 36.66 275 TYR A C 1
ATOM 876 O O . TYR A 1 130 ? -28.100 -31.494 -3.140 1.00 36.70 275 TYR A O 1
ATOM 885 N N . ILE A 1 131 ? -25.876 -31.578 -2.857 1.00 38.63 276 ILE A N 1
ATOM 886 C CA . ILE A 1 131 ? -25.721 -32.572 -3.913 1.00 36.50 276 ILE A CA 1
ATOM 887 C C . ILE A 1 131 ? -26.557 -33.831 -3.630 1.00 38.02 276 ILE A C 1
ATOM 888 O O . ILE A 1 131 ? -27.145 -34.419 -4.542 1.00 36.02 276 ILE A O 1
ATOM 893 N N . ARG A 1 132 ? -26.641 -34.220 -2.361 1.00 35.31 277 ARG A N 1
ATOM 894 C CA . ARG A 1 132 ? -27.391 -35.417 -1.981 1.00 49.04 277 ARG A CA 1
ATOM 895 C C . ARG A 1 132 ? -28.872 -35.295 -2.343 1.00 48.78 277 ARG A C 1
ATOM 896 O O . ARG A 1 132 ? -29.555 -36.301 -2.493 1.00 47.54 277 ARG A O 1
ATOM 904 N N . ASN A 1 133 ? -29.364 -34.064 -2.471 1.00 46.50 278 ASN A N 1
ATOM 905 C CA . ASN A 1 133 ? -30.753 -33.837 -2.858 1.00 47.18 278 ASN A CA 1
ATOM 906 C C . ASN A 1 133 ? -30.995 -33.845 -4.366 1.00 46.13 278 ASN A C 1
ATOM 907 O O . ASN A 1 133 ? -32.144 -33.803 -4.811 1.00 46.74 278 ASN A O 1
ATOM 912 N N . ARG A 1 134 ? -29.927 -33.885 -5.156 1.00 37.59 279 ARG A N 1
ATOM 913 C CA . ARG A 1 134 ? -30.076 -33.812 -6.610 1.00 35.50 279 ARG A CA 1
ATOM 914 C C . ARG A 1 134 ? -29.523 -35.038 -7.335 1.00 38.52 279 ARG A C 1
ATOM 915 O O . ARG A 1 134 ? -29.262 -35.000 -8.545 1.00 37.22 279 ARG A O 1
ATOM 923 N N . GLU A 1 135 ? -29.367 -36.133 -6.595 1.00 43.74 280 GLU A N 1
ATOM 924 C CA . GLU A 1 135 ? -28.868 -37.380 -7.163 1.00 50.11 280 GLU A CA 1
ATOM 925 C C . GLU A 1 135 ? -29.672 -37.819 -8.394 1.00 58.97 280 GLU A C 1
ATOM 926 O O . GLU A 1 135 ? -29.101 -38.288 -9.378 1.00 58.98 280 GLU A O 1
ATOM 928 N N . HIS A 1 136 ? -30.992 -37.648 -8.344 1.00 65.40 281 HIS A N 1
ATOM 929 C CA . HIS A 1 136 ? -31.858 -38.033 -9.462 1.00 68.04 281 HIS A CA 1
ATOM 930 C C . HIS A 1 136 ? -32.443 -36.845 -10.252 1.00 70.65 281 HIS A C 1
ATOM 931 O O . HIS A 1 136 ? -33.621 -36.857 -10.622 1.00 68.84 281 HIS A O 1
ATOM 933 N N . ASP A 1 137 ? -31.618 -35.831 -10.517 1.00 70.63 282 ASP A N 1
ATOM 934 C CA . ASP A 1 137 ? -32.061 -34.635 -11.243 1.00 63.55 282 ASP A CA 1
ATOM 935 C C . ASP A 1 137 ? -31.507 -34.613 -12.673 1.00 56.44 282 ASP A C 1
ATOM 936 O O . ASP A 1 137 ? -30.309 -34.812 -12.886 1.00 52.93 282 ASP A O 1
ATOM 941 N N . ASP A 1 138 ? -32.382 -34.361 -13.644 1.00 56.40 283 ASP A N 1
ATOM 942 C CA . ASP A 1 138 ? -32.003 -34.360 -15.059 1.00 58.06 283 ASP A CA 1
ATOM 943 C C . ASP A 1 138 ? -31.497 -33.009 -15.601 1.00 57.76 283 ASP A C 1
ATOM 944 O O . ASP A 1 138 ? -31.129 -32.916 -16.779 1.00 53.05 283 ASP A O 1
ATOM 946 N N . CYS A 1 139 ? -31.484 -31.969 -14.768 1.00 48.46 284 CYS A N 1
ATOM 947 C CA A CYS A 1 139 ? -31.015 -30.644 -15.196 0.64 51.42 284 CYS A CA 1
ATOM 948 C CA B CYS A 1 139 ? -31.035 -30.658 -15.233 0.36 52.18 284 CYS A CA 1
ATOM 949 C C . CYS A 1 139 ? -29.626 -30.735 -15.823 1.00 55.35 284 CYS A C 1
ATOM 950 O O . CYS A 1 139 ? -28.728 -31.373 -15.264 1.00 50.82 284 CYS A O 1
ATOM 955 N N . ASP A 1 140 ? -29.446 -30.090 -16.972 1.00 52.31 285 ASP A N 1
ATOM 956 C CA . ASP A 1 140 ? -28.155 -30.106 -17.649 1.00 50.49 285 ASP A CA 1
ATOM 957 C C . ASP A 1 140 ? -27.274 -28.908 -17.281 1.00 52.11 285 ASP A C 1
ATOM 958 O O . ASP A 1 140 ? -26.268 -28.655 -17.952 1.00 46.00 285 ASP A O 1
ATOM 963 N N . SER A 1 141 ? -27.645 -28.177 -16.226 1.00 39.05 286 SER A N 1
ATOM 964 C CA . SER A 1 141 ? -26.933 -26.954 -15.878 1.00 38.49 286 SER A CA 1
ATOM 965 C C . SER A 1 141 ? -26.493 -26.844 -14.419 1.00 32.45 286 SER A C 1
ATOM 966 O O . SER A 1 141 ? -26.151 -25.770 -13.947 1.00 30.71 286 SER A O 1
ATOM 969 N N . MET A 1 142 ? -26.506 -27.959 -13.711 1.00 26.58 287 MET A N 1
ATOM 970 C CA A MET A 1 142 ? -26.017 -28.000 -12.337 0.02 29.21 287 MET A CA 1
ATOM 971 C CA B MET A 1 142 ? -26.030 -28.017 -12.336 0.98 27.96 287 MET A CA 1
ATOM 972 C C . MET A 1 142 ? -24.542 -27.600 -12.281 1.00 30.43 287 MET A C 1
ATOM 973 O O . MET A 1 142 ? -23.760 -27.962 -13.162 1.00 28.63 287 MET A O 1
ATOM 982 N N . MET A 1 143 ? -24.154 -26.844 -11.253 1.00 20.09 288 MET A N 1
ATOM 983 C CA . MET A 1 143 ? -22.764 -26.374 -11.097 1.00 21.33 288 MET A CA 1
ATOM 984 C C . MET A 1 143 ? -22.260 -26.533 -9.665 1.00 29.49 288 MET A C 1
ATOM 985 O O . MET A 1 143 ? -22.926 -26.117 -8.713 1.00 27.10 288 MET A O 1
ATOM 990 N N . THR A 1 144 ? -21.075 -27.118 -9.518 1.00 27.29 289 THR A N 1
ATOM 991 C CA . THR A 1 144 ? -20.466 -27.312 -8.199 1.00 26.44 289 THR A CA 1
ATOM 992 C C . THR A 1 144 ? -20.255 -25.976 -7.459 1.00 23.58 289 THR A C 1
ATOM 993 O O . THR A 1 144 ? -19.786 -25.012 -8.032 1.00 28.96 289 THR A O 1
ATOM 997 N N . LEU A 1 145 ? -20.618 -25.944 -6.179 1.00 26.11 290 LEU A N 1
ATOM 998 C CA . LEU A 1 145 ? -20.442 -24.752 -5.358 1.00 22.82 290 LEU A CA 1
ATOM 999 C C . LEU A 1 145 ? -19.449 -25.015 -4.224 1.00 22.96 290 LEU A C 1
ATOM 1000 O O . LEU A 1 145 ? -18.539 -24.220 -4.002 1.00 31.98 290 LEU A O 1
ATOM 1005 N N . LEU A 1 146 ? -19.654 -26.127 -3.515 1.00 25.03 291 LEU A N 1
ATOM 1006 C CA . LEU A 1 146 ? -18.864 -26.507 -2.340 1.00 29.63 291 LEU A CA 1
ATOM 1007 C C . LEU A 1 146 ? -18.675 -28.015 -2.283 1.00 30.69 291 LEU A C 1
ATOM 1008 O O . LEU A 1 146 ? -19.644 -28.777 -2.255 1.00 32.87 291 LEU A O 1
ATOM 1013 N N . LEU A 1 147 ? -17.418 -28.443 -2.293 1.00 30.32 292 LEU A N 1
ATOM 1014 C CA . LEU A 1 147 ? -17.086 -29.851 -2.207 1.00 33.71 292 LEU A CA 1
ATOM 1015 C C . LEU A 1 147 ? -16.466 -30.096 -0.839 1.00 36.74 292 LEU A C 1
ATOM 1016 O O . LEU A 1 147 ? -15.326 -29.702 -0.586 1.00 36.09 292 LEU A O 1
ATOM 1021 N N . ALA A 1 148 ? -17.220 -30.752 0.035 1.00 34.25 293 ALA A N 1
ATOM 1022 C CA . ALA A 1 148 ? -16.815 -30.911 1.429 1.00 38.79 293 ALA A CA 1
ATOM 1023 C C . ALA A 1 148 ? -16.293 -32.320 1.710 1.00 38.25 293 ALA A C 1
ATOM 1024 O O . ALA A 1 148 ? -16.624 -33.264 0.994 1.00 43.09 293 ALA A O 1
ATOM 1026 N N . LYS A 1 149 ? -15.490 -32.468 2.759 1.00 48.78 294 LYS A N 1
ATOM 1027 C CA . LYS A 1 149 ? -14.995 -33.791 3.155 1.00 49.40 294 LYS A CA 1
ATOM 1028 C C . LYS A 1 149 ? -16.142 -34.781 3.307 1.00 52.15 294 LYS A C 1
ATOM 1029 O O . LYS A 1 149 ? -16.095 -35.892 2.779 1.00 51.13 294 LYS A O 1
ATOM 1031 N N . ASP A 1 150 ? -17.173 -34.380 4.040 1.00 50.61 295 ASP A N 1
ATOM 1032 C CA . ASP A 1 150 ? -18.386 -35.182 4.134 1.00 46.53 295 ASP A CA 1
ATOM 1033 C C . ASP A 1 150 ? -19.267 -34.851 2.937 1.00 41.16 295 ASP A C 1
ATOM 1034 O O . ASP A 1 150 ? -19.782 -33.735 2.828 1.00 44.58 295 ASP A O 1
ATOM 1039 N N . PRO A 1 151 ? -19.439 -35.817 2.025 1.00 43.09 296 PRO A N 1
ATOM 1040 C CA . PRO A 1 151 ? -20.178 -35.598 0.778 1.00 42.88 296 PRO A CA 1
ATOM 1041 C C . PRO A 1 151 ? -21.619 -35.167 1.014 1.00 44.03 296 PRO A C 1
ATOM 1042 O O . PRO A 1 151 ? -22.236 -34.598 0.121 1.00 41.40 296 PRO A O 1
ATOM 1046 N N . SER A 1 152 ? -22.164 -35.445 2.192 1.00 48.20 297 SER A N 1
ATOM 1047 C CA . SER A 1 152 ? -23.541 -35.045 2.459 1.00 50.92 297 SER A CA 1
ATOM 1048 C C . SER A 1 152 ? -23.648 -33.558 2.811 1.00 53.09 297 SER A C 1
ATOM 1049 O O . SER A 1 152 ? -24.744 -33.052 3.058 1.00 59.91 297 SER A O 1
ATOM 1052 N N . SER A 1 153 ? -22.514 -32.855 2.817 1.00 43.09 298 SER A N 1
ATOM 1053 C CA . SER A 1 153 ? -22.505 -31.417 3.096 1.00 34.66 298 SER A CA 1
ATOM 1054 C C . SER A 1 153 ? -22.208 -30.589 1.832 1.00 34.02 298 SER A C 1
ATOM 1055 O O . SER A 1 153 ? -22.264 -29.362 1.849 1.00 36.04 298 SER A O 1
ATOM 1058 N N . SER A 1 154 ? -21.884 -31.274 0.742 1.00 31.22 299 SER A N 1
ATOM 1059 C CA . SER A 1 154 ? -21.526 -30.600 -0.497 1.00 29.95 299 SER A CA 1
ATOM 1060 C C . SER A 1 154 ? -22.734 -29.950 -1.162 1.00 29.99 299 SER A C 1
ATOM 1061 O O . SER A 1 154 ? -23.855 -30.447 -1.054 1.00 30.65 299 SER A O 1
ATOM 1064 N N . LEU A 1 155 ? -22.488 -28.847 -1.869 1.00 27.32 300 LEU A N 1
ATOM 1065 C CA . LEU A 1 155 ? -23.557 -28.019 -2.409 1.00 30.79 300 LEU A CA 1
ATOM 1066 C C . LEU A 1 155 ? -23.422 -27.834 -3.910 1.00 32.20 300 LEU A C 1
ATOM 1067 O O . LEU A 1 155 ? -22.329 -27.822 -4.468 1.00 27.31 300 LEU A O 1
ATOM 1072 N N . VAL A 1 156 ? -24.552 -27.632 -4.549 1.00 25.83 301 VAL A N 1
ATOM 1073 C CA . VAL A 1 156 ? -24.543 -27.395 -5.967 1.00 27.12 301 VAL A CA 1
ATOM 1074 C C . VAL A 1 156 ? -25.491 -26.226 -6.276 1.00 31.07 301 VAL A C 1
ATOM 1075 O O . VAL A 1 156 ? -26.407 -25.941 -5.499 1.00 35.39 301 VAL A O 1
ATOM 1079 N N . ILE A 1 157 ? -25.220 -25.509 -7.365 1.00 26.36 302 ILE A N 1
ATOM 1080 C CA . ILE A 1 157 ? -26.102 -24.454 -7.843 1.00 22.93 302 ILE A CA 1
ATOM 1081 C C . ILE A 1 157 ? -26.985 -25.059 -8.914 1.00 30.77 302 ILE A C 1
ATOM 1082 O O . ILE A 1 157 ? -26.492 -25.724 -9.823 1.00 28.22 302 ILE A O 1
ATOM 1087 N N . CYS A 1 158 ? -28.289 -24.845 -8.799 1.00 28.61 303 CYS A N 1
ATOM 1088 C CA . CYS A 1 158 ? -29.258 -25.407 -9.735 1.00 29.78 303 CYS A CA 1
ATOM 1089 C C . CYS A 1 158 ? -30.086 -24.274 -10.344 1.00 34.59 303 CYS A C 1
ATOM 1090 O O . CYS A 1 158 ? -31.004 -23.764 -9.699 1.00 31.35 303 CYS A O 1
ATOM 1093 N N . PRO A 1 159 ? -29.777 -23.884 -11.586 1.00 29.80 304 PRO A N 1
ATOM 1094 C CA . PRO A 1 159 ? -30.544 -22.821 -12.238 1.00 32.31 304 PRO A CA 1
ATOM 1095 C C . PRO A 1 159 ? -31.681 -23.406 -13.067 1.00 35.45 304 PRO A C 1
ATOM 1096 O O . PRO A 1 159 ? -31.831 -23.032 -14.217 1.00 38.10 304 PRO A O 1
ATOM 1100 N N . ASP A 1 160 ? -32.456 -24.327 -12.510 1.00 39.34 305 ASP A N 1
ATOM 1101 C CA . ASP A 1 160 ? -33.556 -24.928 -13.265 1.00 36.75 305 ASP A CA 1
ATOM 1102 C C . ASP A 1 160 ? -34.835 -24.076 -13.215 1.00 41.59 305 ASP A C 1
ATOM 1103 O O . ASP A 1 160 ? -35.646 -24.089 -14.150 1.00 42.14 305 ASP A O 1
ATOM 1108 N N . LYS A 1 161 ? -34.993 -23.329 -12.125 1.00 38.48 306 LYS A N 1
ATOM 1109 C CA . LYS A 1 161 ? -36.132 -22.430 -11.951 1.00 42.05 306 LYS A CA 1
ATOM 1110 C C . LYS A 1 161 ? -35.761 -20.949 -12.070 1.00 38.81 306 LYS A C 1
ATOM 1111 O O . LYS A 1 161 ? -36.547 -20.152 -12.578 1.00 41.68 306 LYS A O 1
ATOM 1113 N N . ARG A 1 162 ? -34.567 -20.593 -11.596 1.00 34.75 307 ARG A N 1
ATOM 1114 C CA . ARG A 1 162 ? -34.093 -19.204 -11.581 1.00 38.30 307 ARG A CA 1
ATOM 1115 C C . ARG A 1 162 ? -32.636 -19.197 -12.000 1.00 32.24 307 ARG A C 1
ATOM 1116 O O . ARG A 1 162 ? -31.898 -20.104 -11.630 1.00 27.87 307 ARG A O 1
ATOM 1124 N N . GLY A 1 163 ? -32.193 -18.166 -12.710 1.00 27.41 308 GLY A N 1
ATOM 1125 C CA . GLY A 1 163 ? -30.784 -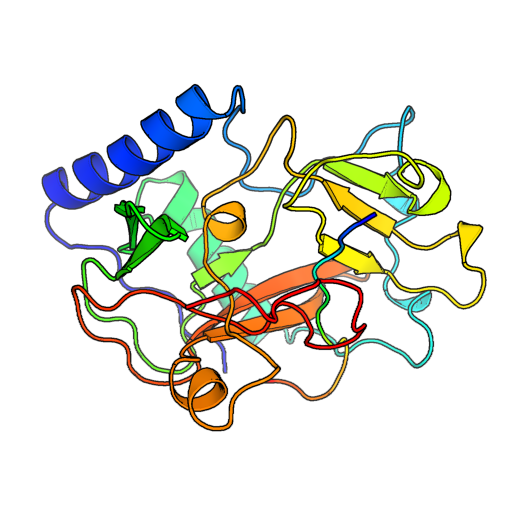18.064 -13.056 1.00 25.91 308 GLY A CA 1
ATOM 1126 C C . GLY A 1 163 ? -30.481 -16.873 -13.953 1.00 31.86 308 GLY A C 1
ATOM 1127 O O . GLY A 1 163 ? -31.341 -16.023 -14.175 1.00 28.84 308 GLY A O 1
ATOM 1128 N N . ASN A 1 164 ? -29.253 -16.800 -14.463 1.00 28.26 309 ASN A N 1
ATOM 1129 C CA . ASN A 1 164 ? -28.853 -15.670 -15.298 1.00 28.27 309 ASN A CA 1
ATOM 1130 C C . 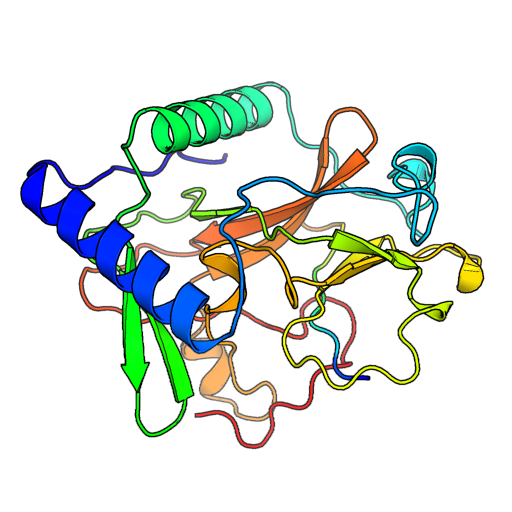ASN A 1 164 ? -28.152 -16.161 -16.555 1.00 27.29 309 ASN A C 1
ATOM 1131 O O . ASN A 1 164 ? -28.329 -17.310 -16.950 1.00 28.40 309 ASN A O 1
ATOM 1136 N N . ILE A 1 165 ? -27.362 -15.303 -17.194 1.00 25.32 310 ILE A N 1
ATOM 1137 C CA . ILE A 1 165 ? -26.792 -15.656 -18.497 1.00 31.50 310 ILE A CA 1
ATOM 1138 C C . ILE A 1 165 ? -25.752 -16.795 -18.447 1.00 32.36 310 ILE A C 1
ATOM 1139 O O . ILE A 1 165 ? -25.482 -17.443 -19.458 1.00 27.30 310 ILE A O 1
ATOM 1144 N N . ALA A 1 166 ? -25.180 -17.039 -17.270 1.00 25.60 311 ALA A N 1
ATOM 1145 C CA . ALA A 1 166 ? -24.077 -17.991 -17.141 1.00 29.20 311 ALA A CA 1
ATOM 1146 C C . ALA A 1 166 ? -24.487 -19.420 -17.485 1.00 31.90 311 ALA A C 1
ATOM 1147 O O . ALA A 1 166 ? -23.676 -20.202 -17.979 1.00 26.89 311 ALA A O 1
ATOM 1149 N N . ARG A 1 167 ? -25.740 -19.770 -17.220 1.00 23.43 312 ARG A N 1
ATOM 1150 C CA . ARG A 1 167 ? -26.164 -21.133 -17.472 1.00 23.42 312 ARG A CA 1
ATOM 1151 C C . ARG A 1 167 ? -26.304 -21.426 -18.968 1.00 29.31 312 ARG A C 1
ATOM 1152 O O . ARG A 1 167 ? -26.485 -22.577 -19.358 1.00 31.77 312 ARG A O 1
ATOM 1160 N N . PHE A 1 168 ? -26.184 -20.397 -19.812 1.00 25.30 313 PHE A N 1
ATOM 1161 C CA . PHE A 1 168 ? -26.330 -20.607 -21.253 1.00 22.95 313 PHE A CA 1
ATOM 1162 C C . PHE A 1 168 ? -24.977 -20.677 -21.964 1.00 30.69 313 PHE A C 1
ATOM 1163 O O . PHE A 1 168 ? -24.918 -20.951 -23.159 1.00 34.44 313 PHE A O 1
ATOM 1171 N N . ILE A 1 169 ? -23.893 -20.423 -21.236 1.00 26.94 314 ILE A N 1
ATOM 1172 C CA . ILE A 1 169 ? -22.562 -20.481 -21.843 1.00 25.00 314 ILE A CA 1
ATOM 1173 C C . ILE A 1 169 ? -22.133 -21.926 -22.172 1.00 27.03 314 ILE A C 1
ATOM 1174 O O . ILE A 1 169 ? -22.298 -22.841 -21.354 1.00 23.98 314 ILE A O 1
ATOM 1179 N N . SER A 1 170 ? -21.590 -22.110 -23.374 1.00 24.66 315 SER A N 1
ATOM 1180 C CA . SER A 1 170 ? -21.163 -23.418 -23.871 1.00 31.85 315 SER A CA 1
ATOM 1181 C C . SER A 1 170 ? -19.882 -23.889 -23.198 1.00 29.75 315 SER A C 1
ATOM 1182 O O . SER A 1 170 ? -19.151 -23.087 -22.614 1.00 27.76 315 SER A O 1
ATOM 1185 N N . GLY A 1 171 ? -19.600 -25.185 -23.311 1.00 26.37 316 GLY A N 1
ATOM 1186 C CA . GLY A 1 171 ? -18.346 -25.740 -22.826 1.00 28.14 316 GLY A CA 1
ATOM 1187 C C . GLY A 1 171 ? -17.561 -26.388 -23.956 1.00 36.64 316 GLY A C 1
ATOM 1188 O O . GLY A 1 171 ? -18.093 -26.607 -25.051 1.00 34.89 316 GLY A O 1
ATOM 1189 N N . ILE A 1 172 ? -16.297 -26.710 -23.701 1.00 35.84 317 ILE A N 1
ATOM 1190 C CA . ILE A 1 172 ? -15.471 -27.345 -24.726 1.00 33.46 317 ILE A CA 1
ATOM 1191 C C . ILE A 1 172 ? -15.619 -28.865 -24.708 1.00 37.69 317 ILE A C 1
ATOM 1192 O O . ILE A 1 172 ? -16.089 -29.445 -23.723 1.00 31.98 317 ILE A O 1
ATOM 1197 N N . ASN A 1 173 ? -15.213 -29.501 -25.804 1.00 31.77 318 ASN A N 1
ATOM 1198 C CA . ASN A 1 173 ? -15.053 -30.948 -25.843 1.00 35.63 318 ASN A CA 1
ATOM 1199 C C . ASN A 1 173 ? -13.736 -31.335 -25.168 1.00 40.15 318 ASN A C 1
ATOM 1200 O O . ASN A 1 173 ? -12.667 -31.002 -25.667 1.00 42.69 318 ASN A O 1
ATOM 1205 N N . ASN A 1 174 ? -13.801 -32.018 -24.026 1.00 34.39 319 ASN A N 1
ATOM 1206 C CA . ASN A 1 174 ? -12.585 -32.395 -23.299 1.00 30.61 319 ASN A CA 1
ATOM 1207 C C . ASN A 1 174 ? -11.887 -33.618 -23.890 1.00 32.97 319 ASN A C 1
ATOM 1208 O O . ASN A 1 174 ? -10.955 -34.151 -23.292 1.00 40.20 319 ASN A O 1
ATOM 1213 N N . HIS A 1 175 ? -12.334 -34.066 -25.059 1.00 38.88 320 HIS A N 1
ATOM 1214 C CA . HIS A 1 175 ? -11.847 -35.330 -25.621 1.00 45.40 320 HIS A CA 1
ATOM 1215 C C . HIS A 1 175 ? -10.973 -35.125 -26.861 1.00 50.86 320 HIS A C 1
ATOM 1216 O O . HIS A 1 175 ? -10.319 -36.060 -27.329 1.00 42.30 320 HIS A O 1
ATOM 1223 N N . THR A 1 176 ? -10.965 -33.904 -27.389 1.00 46.11 321 THR A N 1
ATOM 1224 C CA . THR A 1 176 ? -10.230 -33.613 -28.619 1.00 55.78 321 THR A CA 1
ATOM 1225 C C . THR A 1 176 ? -9.072 -32.653 -28.388 1.00 61.90 321 THR A C 1
ATOM 1226 O O . THR A 1 176 ? -9.144 -31.763 -27.539 1.00 60.01 321 THR A O 1
ATOM 1230 N N . LEU A 1 177 ? -8.009 -32.835 -29.162 1.00 72.61 322 LEU A N 1
ATOM 1231 C CA . LEU A 1 177 ? -6.837 -31.977 -29.065 1.00 80.24 322 LEU A CA 1
ATOM 1232 C C . LEU A 1 177 ? -7.176 -30.535 -29.435 1.00 77.88 322 LEU A C 1
ATOM 1233 O O . LEU A 1 177 ? -6.533 -29.598 -28.967 1.00 83.25 322 LEU A O 1
ATOM 1235 N N . ASP A 1 178 ? -8.202 -30.359 -30.261 1.00 72.57 323 ASP A N 1
ATOM 1236 C CA . ASP A 1 178 ? -8.547 -29.037 -30.774 1.00 73.77 323 ASP A CA 1
ATOM 1237 C C . ASP A 1 178 ? -9.552 -28.297 -29.902 1.00 76.60 323 ASP A C 1
ATOM 1238 O O . ASP A 1 178 ? -9.709 -27.081 -30.016 1.00 79.24 323 ASP A O 1
ATOM 1240 N N . GLY A 1 179 ? -10.236 -29.025 -29.028 1.00 71.17 324 GLY A N 1
ATOM 1241 C CA . GLY A 1 179 ? -11.301 -28.417 -28.241 1.00 66.13 324 GLY A CA 1
ATOM 1242 C C . GLY A 1 179 ? -10.812 -27.384 -27.228 1.00 53.84 324 GLY A C 1
ATOM 1243 O O . GLY A 1 179 ? -11.419 -26.332 -27.089 1.00 45.72 324 GLY A O 1
ATOM 1244 N N . LYS A 1 180 ? -9.726 -27.686 -26.519 1.00 48.70 325 LYS A N 1
ATOM 1245 C CA . LYS A 1 180 ? -9.146 -26.731 -25.578 1.00 47.79 325 LYS A CA 1
ATOM 1246 C C . LYS A 1 180 ? -8.773 -25.428 -26.272 1.00 48.97 325 LYS A C 1
ATOM 1247 O O . LYS A 1 180 ? -8.698 -24.380 -25.638 1.00 52.14 325 LYS A O 1
ATOM 1249 N N . LYS A 1 181 ? -8.541 -25.492 -27.577 1.00 48.66 326 LYS A N 1
ATOM 1250 C CA . LYS A 1 181 ? -8.187 -24.299 -28.345 1.00 46.72 326 LYS A CA 1
ATOM 1251 C C . LYS A 1 181 ? -9.334 -23.282 -28.395 1.00 48.38 326 LYS A C 1
ATOM 1252 O O . LYS A 1 181 ? -9.109 -22.089 -28.630 1.00 45.35 326 LYS A O 1
ATOM 1254 N N . LYS A 1 182 ? -10.561 -23.755 -28.182 1.00 41.29 327 LYS A N 1
ATOM 1255 C CA . LYS A 1 182 ? -11.750 -22.895 -28.229 1.00 43.84 327 LYS A CA 1
ATOM 1256 C C . LYS A 1 182 ? -11.954 -22.118 -26.927 1.00 36.30 327 LYS A C 1
ATOM 1257 O O . LYS A 1 182 ? -12.613 -21.073 -26.905 1.00 34.75 327 LYS A O 1
ATOM 1263 N N . GLN A 1 183 ? -11.421 -22.640 -25.829 1.00 30.82 328 GLN A N 1
ATOM 1264 C CA . GLN A 1 183 ? -11.666 -22.011 -24.531 1.00 31.11 328 GLN A CA 1
ATOM 1265 C C . GLN A 1 183 ? -11.200 -20.555 -24.510 1.00 33.13 328 GLN A C 1
ATOM 1266 O O . GLN A 1 183 ? -10.044 -20.269 -24.837 1.00 32.98 328 GLN A O 1
ATOM 1272 N N . ASN A 1 184 ? -12.105 -19.641 -24.152 1.00 27.43 329 ASN A N 1
ATOM 1273 C CA . ASN A 1 184 ? -11.758 -18.223 -24.024 1.00 24.76 329 ASN A CA 1
ATOM 1274 C C . ASN A 1 184 ? -12.199 -17.589 -22.697 1.00 33.19 329 ASN A C 1
ATOM 1275 O O . ASN A 1 184 ? -12.005 -16.387 -22.456 1.00 29.05 329 ASN A O 1
ATOM 1280 N N . CYS A 1 185 ? -12.799 -18.407 -21.838 1.00 31.55 330 CYS A N 1
ATOM 1281 C CA . CYS A 1 185 ? -13.073 -17.992 -20.470 1.00 28.89 330 CYS A CA 1
ATOM 1282 C C . CYS A 1 185 ? -12.931 -19.163 -19.511 1.00 32.10 330 CYS A C 1
ATOM 1283 O O . CYS A 1 185 ? -12.706 -20.300 -19.931 1.00 26.90 330 CYS A O 1
ATOM 1286 N N . LYS A 1 186 ? -13.037 -18.875 -18.221 1.00 28.23 331 LYS A N 1
ATOM 1287 C CA . LYS A 1 186 ? -12.787 -19.881 -17.200 1.00 28.76 331 LYS A CA 1
ATOM 1288 C C . LYS A 1 186 ? -13.739 -19.694 -16.041 1.00 29.89 331 LYS A C 1
ATOM 1289 O O . LYS A 1 186 ? -14.017 -18.569 -15.621 1.00 30.07 331 LYS A O 1
ATOM 1295 N N . CYS A 1 187 ? -14.222 -20.802 -15.501 1.00 27.98 332 CYS A N 1
ATOM 1296 C CA . CYS A 1 187 ? -15.066 -20.733 -14.336 1.00 22.65 332 CYS A CA 1
ATOM 1297 C C . CYS A 1 187 ? -14.214 -21.005 -13.091 1.00 29.46 332 CYS A C 1
ATOM 1298 O O . CYS A 1 187 ? -13.447 -21.969 -13.050 1.00 27.22 332 CYS A O 1
ATOM 1301 N N . VAL A 1 188 ? -14.310 -20.124 -12.097 1.00 28.45 333 VAL A N 1
ATOM 1302 C CA . VAL A 1 188 ? -13.486 -20.243 -10.895 1.00 24.04 333 VAL A CA 1
ATOM 1303 C C . VAL A 1 188 ? -14.355 -20.110 -9.667 1.00 30.04 333 VAL A C 1
ATOM 1304 O O . VAL A 1 188 ? -15.406 -19.492 -9.719 1.00 33.77 333 VAL A O 1
ATOM 1308 N N . ARG A 1 189 ? -13.921 -20.705 -8.568 1.00 25.83 334 ARG A N 1
ATOM 1309 C CA . ARG A 1 189 ? -14.627 -20.549 -7.304 1.00 25.15 334 ARG A CA 1
ATOM 1310 C C . ARG A 1 189 ? -13.732 -19.834 -6.303 1.00 31.21 334 ARG A C 1
ATOM 1311 O O . ARG A 1 189 ? -12.555 -20.189 -6.129 1.00 33.22 334 ARG A O 1
ATOM 1319 N N . TYR A 1 190 ? -14.304 -18.825 -5.650 1.00 29.93 335 TYR A N 1
ATOM 1320 C CA . TYR A 1 190 ? -13.594 -17.979 -4.695 1.00 34.66 335 TYR A CA 1
ATOM 1321 C C . TYR A 1 190 ? -14.404 -17.846 -3.418 1.00 35.24 335 TYR A C 1
ATOM 1322 O O . TYR A 1 190 ? -15.637 -17.843 -3.447 1.00 30.08 335 TYR A O 1
ATOM 1331 N N . SER A 1 191 ? -13.704 -17.711 -2.301 1.00 35.69 336 SER A N 1
ATOM 1332 C CA . SER A 1 191 ? -14.339 -17.357 -1.041 1.00 33.26 336 SER A CA 1
ATOM 1333 C C . SER A 1 191 ? -14.558 -15.825 -0.963 1.00 34.91 336 SER A C 1
ATOM 1334 O O . SER A 1 191 ? -13.617 -15.038 -1.102 1.00 30.57 336 SER A O 1
ATOM 1337 N N . VAL A 1 192 ? -15.807 -15.417 -0.760 1.00 29.34 337 VAL A N 1
ATOM 1338 C CA . VAL A 1 192 ? -16.150 -14.011 -0.609 1.00 37.08 337 VAL A CA 1
ATOM 1339 C C . VAL A 1 192 ? -16.931 -13.814 0.678 1.00 40.18 337 VAL A C 1
ATOM 1340 O O . VAL A 1 192 ? -18.036 -14.343 0.830 1.00 34.40 337 VAL A O 1
ATOM 1344 N N . ASN A 1 193 ? -16.355 -13.047 1.599 1.00 36.63 338 ASN A N 1
ATOM 1345 C CA . ASN A 1 193 ? -16.928 -12.905 2.932 1.00 31.08 338 ASN A CA 1
ATOM 1346 C C . ASN A 1 193 ? -17.264 -14.270 3.538 1.00 35.91 338 ASN A C 1
ATOM 1347 O O . ASN A 1 193 ? -18.285 -14.431 4.212 1.00 39.40 338 ASN A O 1
ATOM 1352 N N . GLY A 1 194 ? -16.393 -15.248 3.299 1.00 33.46 339 GLY A N 1
ATOM 1353 C CA . GLY A 1 194 ? -16.517 -16.552 3.933 1.00 35.19 339 GLY A CA 1
ATOM 1354 C C . GLY A 1 194 ? -17.403 -17.559 3.214 1.00 35.49 339 GLY A C 1
ATOM 1355 O O . GLY A 1 194 ? -17.494 -18.710 3.639 1.00 33.53 339 GLY A O 1
ATOM 1356 N N . GLU A 1 195 ? -18.043 -17.135 2.124 1.00 37.64 340 GLU A N 1
ATOM 1357 C CA . GLU A 1 195 ? -18.972 -17.993 1.382 1.00 37.27 340 GLU A CA 1
ATOM 1358 C C . GLU A 1 195 ? -18.378 -18.361 0.031 1.00 33.86 340 GLU A C 1
ATOM 1359 O O . GLU A 1 195 ? -17.666 -17.551 -0.564 1.00 34.81 340 GLU A O 1
ATOM 1365 N N . CYS A 1 196 ? -18.675 -19.564 -0.457 1.00 31.61 341 CYS A N 1
ATOM 1366 C CA . CYS A 1 196 ? -18.265 -19.957 -1.806 1.00 25.32 341 CYS A CA 1
ATOM 1367 C C . CYS A 1 196 ? -19.048 -19.182 -2.855 1.00 29.12 341 CYS A C 1
ATOM 1368 O O . CYS A 1 196 ? -20.260 -18.960 -2.713 1.00 28.25 341 CYS A O 1
ATOM 1371 N N . ARG A 1 197 ? -18.357 -18.798 -3.923 1.00 25.95 342 ARG A N 1
ATOM 1372 C CA . ARG A 1 197 ? -18.989 -18.133 -5.052 1.00 29.37 342 ARG A CA 1
ATOM 1373 C C . ARG A 1 197 ? -18.353 -18.645 -6.361 1.00 29.07 342 ARG A C 1
ATOM 1374 O O . ARG A 1 197 ? -17.168 -18.997 -6.399 1.00 26.55 342 ARG A O 1
ATOM 1382 N N . VAL A 1 198 ? -19.140 -18.686 -7.425 1.00 24.24 343 VAL A N 1
ATOM 1383 C CA . VAL A 1 198 ? -18.643 -19.185 -8.709 1.00 25.29 343 VAL A CA 1
ATOM 1384 C C . VAL A 1 198 ? -18.729 -18.091 -9.764 1.00 27.08 343 VAL A C 1
ATOM 1385 O O . VAL A 1 198 ? -19.821 -17.555 -10.013 1.00 24.36 343 VAL A O 1
ATOM 1389 N N . PHE A 1 199 ? -17.596 -17.748 -10.382 1.00 22.33 344 PHE A N 1
ATOM 1390 C CA . PHE A 1 199 ? -17.581 -16.627 -11.331 1.00 24.84 344 PHE A CA 1
ATOM 1391 C C . PHE A 1 199 ? -16.971 -17.051 -12.651 1.00 28.79 344 PHE A C 1
ATOM 1392 O O . PHE A 1 199 ? -16.121 -17.927 -12.685 1.00 27.81 344 PHE A O 1
ATOM 1400 N N . LEU A 1 200 ? -17.362 -16.378 -13.727 1.00 26.56 345 LEU A N 1
ATOM 1401 C CA . LEU A 1 200 ? -16.754 -16.602 -15.035 1.00 25.99 345 LEU A CA 1
ATOM 1402 C C . LEU A 1 200 ? -15.912 -15.398 -15.430 1.00 29.93 345 LEU A C 1
ATOM 1403 O O . LEU A 1 200 ? -16.362 -14.258 -15.293 1.00 27.67 345 LEU A O 1
ATOM 1408 N N . VAL A 1 201 ? -14.701 -15.661 -15.926 1.00 25.07 346 VAL A N 1
ATOM 1409 C CA . VAL A 1 201 ? -13.753 -14.607 -16.305 1.00 29.98 346 VAL A CA 1
ATOM 1410 C C . VAL A 1 201 ? -13.157 -14.901 -17.678 1.00 29.02 346 VAL A C 1
ATOM 1411 O O . VAL A 1 201 ? -12.900 -16.060 -18.008 1.00 28.80 346 VAL A O 1
ATOM 1415 N N . ALA A 1 202 ? -12.927 -13.864 -18.477 1.00 29.07 347 ALA A N 1
ATOM 1416 C CA . ALA A 1 202 ? -12.251 -14.044 -19.761 1.00 26.24 347 ALA A CA 1
ATOM 1417 C C . ALA A 1 202 ? -10.793 -14.458 -19.534 1.00 31.65 347 ALA A C 1
ATOM 1418 O O . ALA A 1 202 ? -10.143 -13.978 -18.598 1.00 33.64 347 ALA A O 1
ATOM 1420 N N . THR A 1 203 ? -10.277 -15.350 -20.377 1.00 32.33 348 THR A N 1
ATOM 1421 C CA . THR A 1 203 ? -8.876 -15.757 -20.258 1.00 31.04 348 THR A CA 1
ATOM 1422 C C . THR A 1 203 ? -8.017 -15.269 -21.425 1.00 36.31 348 THR A C 1
ATOM 1423 O O . THR A 1 203 ? -6.831 -15.573 -21.512 1.00 38.51 348 THR A O 1
ATOM 1427 N N . ARG A 1 204 ? -8.624 -14.495 -22.312 1.00 34.87 349 ARG A N 1
ATOM 1428 C CA . ARG A 1 204 ? -7.893 -13.811 -23.365 1.00 37.92 349 ARG A CA 1
ATOM 1429 C C . ARG A 1 204 ? -8.814 -12.737 -23.915 1.00 37.16 349 ARG A C 1
ATOM 1430 O O . ARG A 1 204 ? -9.997 -12.729 -23.579 1.00 29.90 349 ARG A O 1
ATOM 1438 N N . ASP A 1 205 ? -8.288 -11.832 -24.741 1.00 36.14 350 ASP A N 1
ATOM 1439 C CA . ASP A 1 205 ? -9.141 -10.814 -25.357 1.00 40.89 350 ASP A CA 1
ATOM 1440 C C . ASP A 1 205 ? -10.155 -11.494 -26.265 1.00 40.90 350 ASP A C 1
ATOM 1441 O O . ASP A 1 205 ? -9.786 -12.344 -27.075 1.00 39.23 350 ASP A O 1
ATOM 1446 N N . ILE A 1 206 ? -11.423 -11.117 -26.141 1.00 36.15 351 ILE A N 1
ATOM 1447 C CA . ILE A 1 206 ? -12.483 -11.727 -26.947 1.00 36.47 351 ILE A CA 1
ATOM 1448 C C . ILE A 1 206 ? -13.119 -10.700 -27.875 1.00 34.87 351 ILE A C 1
ATOM 1449 O O . ILE A 1 206 ? -13.547 -9.646 -27.419 1.00 33.07 351 ILE A O 1
ATOM 1454 N N . ALA A 1 207 ? -13.209 -11.017 -29.165 1.00 33.39 352 ALA A N 1
ATOM 1455 C CA . ALA A 1 207 ? -13.787 -10.085 -30.145 1.00 36.29 352 ALA A CA 1
ATOM 1456 C C . ALA A 1 207 ? -15.309 -10.221 -30.280 1.00 41.35 352 ALA A C 1
ATOM 1457 O O . ALA A 1 207 ? -15.876 -11.263 -29.962 1.00 42.01 352 ALA A O 1
ATOM 1459 N N . LYS A 1 208 ? -15.961 -9.158 -30.753 1.00 41.48 353 LYS A N 1
ATOM 1460 C CA . LYS A 1 208 ? -17.401 -9.169 -31.019 1.00 39.35 353 LYS A CA 1
ATOM 1461 C C . LYS A 1 208 ? -17.788 -10.285 -31.984 1.00 41.47 353 LYS A C 1
ATOM 1462 O O . LYS A 1 208 ? -17.132 -10.484 -33.007 1.00 40.58 353 LYS A O 1
ATOM 1468 N N . GLY A 1 209 ? -18.859 -11.002 -31.661 1.00 37.52 354 GLY A N 1
ATOM 1469 C CA . GLY A 1 209 ? -19.341 -12.094 -32.494 1.00 40.55 354 GLY A CA 1
ATOM 1470 C C . GLY A 1 209 ? -18.766 -13.440 -32.095 1.00 34.98 354 GLY A C 1
ATOM 1471 O O . GLY A 1 209 ? -19.264 -14.494 -32.484 1.00 39.15 354 GLY A O 1
ATOM 1472 N N . GLU A 1 210 ? -17.705 -13.397 -31.304 1.00 37.86 355 GLU A N 1
ATOM 1473 C CA . GLU A 1 210 ? -17.045 -14.606 -30.837 1.00 36.66 355 GLU A CA 1
ATOM 1474 C C . GLU A 1 210 ? -17.874 -15.337 -29.773 1.00 32.80 355 GLU A C 1
ATOM 1475 O O . GLU A 1 210 ? -18.337 -14.740 -28.802 1.00 34.28 355 GLU A O 1
ATOM 1481 N N . ARG A 1 211 ? -18.065 -16.635 -29.969 1.00 35.49 356 ARG A N 1
ATOM 1482 C CA . ARG A 1 211 ? -18.824 -17.452 -29.027 1.00 35.17 356 ARG A CA 1
ATOM 1483 C C . ARG A 1 211 ? -17.991 -17.716 -27.771 1.00 34.40 356 ARG A C 1
ATOM 1484 O O . ARG A 1 211 ? -16.788 -17.989 -27.865 1.00 32.95 356 ARG A O 1
ATOM 1492 N N . LEU A 1 212 ? -18.624 -17.633 -26.599 1.00 25.27 357 LEU A N 1
ATOM 1493 C CA . LEU A 1 212 ? -17.941 -17.951 -25.345 1.00 26.13 357 LEU A CA 1
ATOM 1494 C C . LEU A 1 212 ? -17.917 -19.467 -25.075 1.00 29.55 357 LEU A C 1
ATOM 1495 O O . LEU A 1 212 ? -18.935 -20.144 -25.253 1.00 27.01 357 LEU A O 1
ATOM 1500 N N . TYR A 1 213 ? -16.761 -19.976 -24.642 1.00 27.96 358 TYR A N 1
ATOM 1501 C CA . TYR A 1 213 ? -16.610 -21.366 -24.171 1.00 30.28 358 TYR A CA 1
ATOM 1502 C C . TYR A 1 213 ? -15.714 -21.452 -22.939 1.00 29.56 358 TYR A C 1
ATOM 1503 O O . TYR A 1 213 ? -14.614 -20.904 -22.936 1.00 25.80 358 TYR A O 1
ATOM 1512 N N . TYR A 1 214 ? -16.154 -22.180 -21.916 1.00 28.02 359 TYR A N 1
ATOM 1513 C CA . TYR A 1 214 ? -15.256 -22.539 -20.829 1.00 25.59 359 TYR A CA 1
ATOM 1514 C C . TYR A 1 214 ? -15.185 -24.064 -20.638 1.00 26.49 359 TYR A C 1
ATOM 1515 O O . TYR A 1 214 ? -15.816 -24.826 -21.367 1.00 26.23 359 TYR A O 1
ATOM 1524 N N . ASP A 1 215 ? -14.413 -24.508 -19.655 1.00 25.08 360 ASP A N 1
ATOM 1525 C CA . ASP A 1 215 ? -14.281 -25.934 -19.388 1.00 27.98 360 ASP A CA 1
ATOM 1526 C C . ASP A 1 215 ? -15.309 -26.369 -18.332 1.00 27.55 360 ASP A C 1
ATOM 1527 O O . ASP A 1 215 ? -15.209 -25.966 -17.179 1.00 30.97 360 ASP A O 1
ATOM 1532 N N . TYR A 1 216 ? -16.298 -27.174 -18.725 1.00 26.86 361 TYR A N 1
ATOM 1533 C CA . TYR A 1 216 ? -17.285 -27.697 -17.769 1.00 26.45 361 TYR A CA 1
ATOM 1534 C C . TYR A 1 216 ? -16.656 -28.627 -16.730 1.00 32.62 361 TYR A C 1
ATOM 1535 O O . TYR A 1 216 ? -17.221 -28.829 -15.651 1.00 30.60 361 TYR A O 1
ATOM 1544 N N . ASN A 1 217 ? -15.507 -29.212 -17.076 1.00 29.16 362 ASN A N 1
ATOM 1545 C CA . ASN A 1 217 ? -14.828 -30.189 -16.223 1.00 24.39 362 ASN A CA 1
ATOM 1546 C C . ASN A 1 217 ? -13.533 -29.624 -15.633 1.00 34.47 362 ASN A C 1
ATOM 1547 O O . ASN A 1 217 ? -12.468 -30.244 -15.704 1.00 33.33 362 ASN A O 1
ATOM 1552 N N . GLY A 1 218 ? -13.635 -28.438 -15.042 1.00 32.44 363 GLY A N 1
ATOM 1553 C CA . GLY A 1 218 ? -12.488 -27.791 -14.433 1.00 33.04 363 GLY A CA 1
ATOM 1554 C C . GLY A 1 218 ? -11.929 -28.611 -13.287 1.00 35.89 363 GLY A C 1
ATOM 1555 O O . GLY A 1 218 ? -10.738 -28.922 -13.255 1.00 32.36 363 GLY A O 1
ATOM 1556 N N . TYR A 1 219 ? -12.796 -28.962 -12.343 1.00 31.58 364 TYR A N 1
ATOM 1557 C CA . TYR A 1 219 ? -12.396 -29.758 -11.189 1.00 35.00 364 TYR A CA 1
ATOM 1558 C C . TYR A 1 219 ? -12.790 -31.223 -11.342 1.00 36.65 364 TYR A C 1
ATOM 1559 O O . TYR A 1 219 ? -11.953 -32.072 -11.647 1.00 38.36 364 TYR A O 1
ATOM 1568 N N . GLU A 1 220 ? -14.070 -31.512 -11.128 1.00 28.11 365 GLU A N 1
ATOM 1569 C CA . GLU A 1 220 ? -14.578 -32.872 -11.252 1.00 30.64 365 GLU A CA 1
ATOM 1570 C C . GLU A 1 220 ? -14.872 -33.153 -12.720 1.00 31.30 365 GLU A C 1
ATOM 1571 O O . GLU A 1 220 ? -15.115 -32.230 -13.498 1.00 27.63 365 GLU A O 1
ATOM 1577 N N . HIS A 1 221 ? -14.851 -34.427 -13.098 1.00 31.82 366 HIS A N 1
ATOM 1578 C CA . HIS A 1 221 ? -15.112 -34.807 -14.479 1.00 30.95 366 HIS A CA 1
ATOM 1579 C C . HIS A 1 221 ? -16.482 -35.451 -14.569 1.00 30.65 366 HIS A C 1
ATOM 1580 O O . HIS A 1 221 ? -16.620 -36.579 -15.053 1.00 31.56 366 HIS A O 1
ATOM 1587 N N . GLU A 1 222 ? -17.483 -34.733 -14.077 1.00 28.17 367 GLU A N 1
ATOM 1588 C CA . GLU A 1 222 ? -18.846 -35.240 -13.996 1.00 33.78 367 GLU A CA 1
ATOM 1589 C C . GLU A 1 222 ? -19.743 -34.754 -15.131 1.00 34.37 367 GLU A C 1
ATOM 1590 O O . GLU A 1 222 ? -20.957 -34.943 -15.070 1.00 38.23 367 GLU A O 1
ATOM 1596 N N . TYR A 1 223 ? -19.161 -34.131 -16.155 1.00 29.54 368 TYR A N 1
ATOM 1597 C CA . TYR A 1 223 ? -19.951 -33.667 -17.298 1.00 29.12 368 TYR A CA 1
ATOM 1598 C C . TYR A 1 223 ? -19.474 -34.338 -18.590 1.00 32.85 368 TYR A C 1
ATOM 1599 O O . TYR A 1 223 ? -18.340 -34.132 -19.008 1.00 34.57 368 TYR A O 1
ATOM 1608 N N . PRO A 1 224 ? -20.335 -35.153 -19.222 1.00 35.32 369 PRO A N 1
ATOM 1609 C CA . PRO A 1 224 ? -19.937 -35.827 -20.475 1.00 32.73 369 PRO A CA 1
ATOM 1610 C C . PRO A 1 224 ? -19.861 -34.839 -21.641 1.00 35.60 369 PRO A C 1
ATOM 1611 O O . PRO A 1 224 ? -20.847 -34.151 -21.898 1.00 34.98 369 PRO A O 1
ATOM 1615 N N . THR A 1 225 ? -18.723 -34.767 -22.327 1.00 32.55 370 THR A N 1
ATOM 1616 C CA . THR A 1 225 ? -18.564 -33.800 -23.419 1.00 35.00 370 THR A CA 1
ATOM 1617 C C . THR A 1 225 ? -18.063 -34.370 -24.746 1.00 36.23 370 THR A C 1
ATOM 1618 O O . THR A 1 225 ? -17.738 -33.607 -25.647 1.00 31.82 370 THR A O 1
ATOM 1622 N N . GLN A 1 226 ? -17.989 -35.693 -24.877 1.00 35.74 371 GLN A N 1
ATOM 1623 C CA . GLN A 1 226 ? -17.366 -36.285 -26.059 1.00 33.66 371 GLN A CA 1
ATOM 1624 C C . GLN A 1 226 ? -18.084 -35.930 -27.360 1.00 38.65 371 GLN A C 1
ATOM 1625 O O . GLN A 1 226 ? -17.507 -36.023 -28.440 1.00 42.09 371 GLN A O 1
ATOM 1631 N N . HIS A 1 227 ? -19.340 -35.522 -27.256 1.00 37.76 372 HIS A N 1
ATOM 1632 C CA . HIS A 1 227 ? -20.144 -35.215 -28.434 1.00 40.87 372 HIS A CA 1
ATOM 1633 C C . HIS A 1 227 ? -20.207 -33.706 -28.717 1.00 46.31 372 HIS A C 1
ATOM 1634 O O . HIS A 1 227 ? -20.865 -33.279 -29.668 1.00 47.11 372 HIS A O 1
ATOM 1641 N N . PHE A 1 228 ? -19.544 -32.902 -27.888 1.00 42.96 373 PHE A N 1
ATOM 1642 C CA . PHE A 1 228 ? -19.582 -31.449 -28.047 1.00 38.83 373 PHE A CA 1
ATOM 1643 C C . PHE A 1 228 ? -18.854 -31.049 -29.323 1.00 46.97 373 PHE A C 1
ATOM 1644 O O . PHE A 1 228 ? -17.951 -31.760 -29.770 1.00 43.25 373 PHE A O 1
ATOM 1652 N N . VAL A 1 229 ? -19.241 -29.905 -29.889 1.00 50.11 374 VAL A N 1
ATOM 1653 C CA . VAL A 1 229 ? -18.571 -29.340 -31.058 1.00 51.09 374 VAL A CA 1
ATOM 1654 C C . VAL A 1 229 ? -17.444 -28.401 -30.640 1.00 50.47 374 VAL A C 1
ATOM 1655 O O . VAL A 1 229 ? -17.452 -27.867 -29.522 1.00 52.40 374 VAL A O 1
ATOM 1659 N N . ALA B 2 7 ? -26.233 -37.863 -12.137 1.00 47.88 24 ALA C N 1
ATOM 1660 C CA . ALA B 2 7 ? -26.397 -36.462 -12.521 1.00 60.53 24 ALA C CA 1
ATOM 1661 C C . ALA B 2 7 ? -25.203 -35.914 -13.318 1.00 56.82 24 ALA C C 1
ATOM 1662 O O . ALA B 2 7 ? -24.074 -36.386 -13.169 1.00 56.19 24 ALA C O 1
ATOM 1664 N N . ALA B 2 8 ? -25.460 -34.920 -14.166 1.00 48.95 25 ALA C N 1
ATOM 1665 C CA . ALA B 2 8 ? -24.391 -34.244 -14.906 1.00 43.31 25 ALA C CA 1
ATOM 1666 C C . ALA B 2 8 ? -24.094 -32.924 -14.221 1.00 41.86 25 ALA C C 1
ATOM 1667 O O . ALA B 2 8 ? -24.994 -32.111 -14.017 1.00 47.70 25 ALA C O 1
ATOM 1669 N N . ARG B 2 9 ? -22.832 -32.698 -13.890 1.00 32.69 26 ARG C N 1
ATOM 1670 C CA . ARG B 2 9 ? -22.481 -31.559 -13.057 1.00 31.71 26 ARG C CA 1
ATOM 1671 C C . ARG B 2 9 ? -21.243 -30.848 -13.569 1.00 30.00 26 ARG C C 1
ATOM 1672 O O . ARG B 2 9 ? -20.169 -31.453 -13.687 1.00 28.37 26 ARG C O 1
ATOM 1680 N N . LYS B 2 10 ? -21.391 -29.560 -13.873 1.00 25.18 27 LYS C N 1
ATOM 1681 C CA . LYS B 2 10 ? -20.249 -28.740 -14.246 1.00 25.67 27 LYS C CA 1
ATOM 1682 C C . LYS B 2 10 ? -19.445 -28.494 -12.969 1.00 27.75 27 LYS C C 1
ATOM 1683 O O . LYS B 2 10 ? -20.006 -28.542 -11.873 1.00 27.05 27 LYS C O 1
ATOM 1689 N N . SER B 2 11 ? -18.143 -28.246 -13.087 1.00 26.16 28 SER C N 1
ATOM 1690 C CA . SER B 2 11 ? -17.327 -28.039 -11.887 1.00 28.68 28 SER C CA 1
ATOM 1691 C C . SER B 2 11 ? -16.144 -27.120 -12.118 1.00 34.48 28 SER C C 1
ATOM 1692 O O . SER B 2 11 ? -15.596 -27.053 -13.212 1.00 29.69 28 SER C O 1
ATOM 1695 N N . ALA B 2 12 ? -15.730 -26.443 -11.055 1.00 26.62 29 ALA C N 1
ATOM 1696 C CA . ALA B 2 12 ? -14.696 -25.440 -11.154 1.00 27.96 29 ALA C CA 1
ATOM 1697 C C . ALA B 2 12 ? -13.727 -25.593 -9.989 1.00 31.86 29 ALA C C 1
ATOM 1698 O O . ALA B 2 12 ? -14.125 -26.023 -8.908 1.00 32.29 29 ALA C O 1
ATOM 1700 N N . PRO B 2 13 ? -12.452 -25.236 -10.207 1.00 30.47 30 PRO C N 1
ATOM 1701 C CA . PRO B 2 13 ? -11.422 -25.342 -9.168 1.00 32.16 30 PRO C CA 1
ATOM 1702 C C . PRO B 2 13 ? -11.581 -24.276 -8.091 1.00 30.05 30 PRO C C 1
ATOM 1703 O O . PRO B 2 13 ? -12.073 -23.188 -8.384 1.00 30.16 30 PRO C O 1
ATOM 1707 N N . ALA B 2 14 ? -11.141 -24.591 -6.874 1.00 28.23 31 ALA C N 1
ATOM 1708 C CA . ALA B 2 14 ? -11.198 -23.669 -5.740 1.00 27.18 31 ALA C CA 1
ATOM 1709 C C . ALA B 2 14 ? -9.816 -23.118 -5.406 1.00 35.91 31 ALA C C 1
ATOM 1710 O O . ALA B 2 14 ? -9.665 -22.342 -4.458 1.00 38.95 31 ALA C O 1
ATOM 1712 N N . THR B 2 15 ? -8.813 -23.517 -6.186 1.00 35.70 32 THR C N 1
ATOM 1713 C CA . THR B 2 15 ? -7.454 -22.975 -6.064 1.00 36.76 32 THR C CA 1
ATOM 1714 C C . THR B 2 15 ? -6.867 -22.733 -7.455 1.00 41.29 32 THR C C 1
ATOM 1715 O O . THR B 2 15 ? -7.393 -23.235 -8.450 1.00 39.41 32 THR C O 1
ATOM 1719 N N . GLY B 2 16 ? -5.779 -21.971 -7.529 1.00 50.34 33 GLY C N 1
ATOM 1720 C CA . GLY B 2 16 ? -5.042 -21.830 -8.776 1.00 55.51 33 GLY C CA 1
ATOM 1721 C C . GLY B 2 16 ? -5.338 -20.596 -9.617 1.00 56.27 33 GLY C C 1
ATOM 1722 O O . GLY B 2 16 ? -4.829 -20.472 -10.732 1.00 54.18 33 GLY C O 1
ATOM 1723 N N . GLY B 2 17 ? -6.149 -19.679 -9.095 1.00 51.92 34 GLY C N 1
ATOM 1724 C CA . GLY B 2 17 ? -6.459 -18.454 -9.811 1.00 53.64 34 GLY C CA 1
ATOM 1725 C C . GLY B 2 17 ? -7.085 -18.668 -11.182 1.00 58.41 34 GLY C C 1
ATOM 1726 O O . GLY B 2 17 ? -7.887 -19.580 -11.377 1.00 47.27 34 GLY C O 1
ATOM 1727 N N . VAL B 2 18 ? -6.730 -17.811 -12.134 1.00 64.68 35 VAL C N 1
ATOM 1728 C CA . VAL B 2 18 ? -7.211 -17.944 -13.507 1.00 65.27 35 VAL C CA 1
ATOM 1729 C C . VAL B 2 18 ? -6.128 -18.563 -14.399 1.00 65.95 35 VAL C C 1
ATOM 1730 O O . VAL B 2 18 ? -6.085 -18.327 -15.610 1.00 63.50 35 VAL C O 1
#

InterPro domains:
  IPR001214 SET domain [PF00856] (251-362)
  IPR001214 SET domain [PS50280] (240-362)
  IPR001214 SET domain [SM00317] (240-368)
  IPR001965 Zinc finger, PHD-type [SM00249] (61-107)
  IPR011011 Zinc finger, FYVE/PHD-type [SSF57903] (28-107)
  IPR013083 Zinc finger, RING/FYVE/PHD-type [G3DSA:3.30.40.10] (33-122)
  IPR019786 Zinc finger, PHD-type, conserved site [PS01359] (62-106)
  IPR019787 Zinc finger, PHD-finger [PF00628] (62-106)
  IPR019787 Zinc finger, PHD-finger [PS50016] (59-109)
  IPR046341 SET domain superfamily [G3DSA:2.170.270.10] (146-374)
  IPR046341 SET domain superfamily [SSF82199] (225-362)
  IPR053114 Histone-lysine N-methyltransferase ATXR5/ATXR6 [PTHR48458] (118-374)

Solvent-accessible surface area: 10377 Å² total; per-residue (Å²): 176,14,49,52,8,116,16,14,158,76,86,64,40,48,127,95,4,69,37,35,20,56,69,0,8,103,118,54,169,14,122,117,16,48,61,19,46,60,56,108,73,61,0,55,145,77,15,1,55,7,186,73,7,55,82,35,22,34,105,7,78,78,95,22,34,108,13,5,99,96,0,86,62,34,41,94,186,21,20,17,14,2,4,27,9,51,135,17,109,174,45,23,55,0,0,35,1,11,17,61,7,116,60,46,6,10,4,8,9,0,1,0,12,0,6,36,32,135,77,22,79,110,39,105,24,83,2,4,0,0,0,0,25,16,95,74,102,40,40,5,0,0,0,1,0,58,41,94,0,5,17,0,29,9,1,13,4,5,9,60,124,70,113,75,6,66,84,82,49,1,0,45,4,2,0,34,9,5,135,44,30,0,29,0,3,0,1,0,47,97,87,3,63,133,44,44,52,0,10,0,34,17,12,38,107,42,148,78,27,87,0,136,133,47,69,72,28,29,3,1,0,21,5,81,71,23,78

Radius of gyration: 16.54 Å; Cα contacts (8 Å, |Δi|>4): 532; chains: 2; bounding box: 34×40×41 Å